Protein AF-A0A6G0YDC3-F1 (afdb_monomer)

Foldseek 3Di:
DDPPDPVVVPDDDDPVRVVCCVVVPVLVVLLVVVLVVLQPAAKEWEWEWDADPVRWIKIWIWIWDQDPVVRDIDIHTNDIDTDPDLAQVSVLVSVVVVCVVSVRPCLVRHQEYEYAPDCQDPNPPRHVVVVCCVSRPNHHYDYDPLNVLQVVVVVVCVVPDVLQVVLLQLVLVVCVVDPVSLVVLQVLCVVVVQDNDHADHDDPRGLLSVLVNLVVCLSCLVSLLVSLVVCLVPDVSSVSSNVLSPPPVNNVVSVVCNVVSVVSNVVSVVD

Solvent-accessible surface area (backbone atoms only — not comparable to full-atom values): 15085 Å² total; per-residue (Å²): 130,79,90,81,46,76,77,60,72,76,63,82,70,58,70,68,59,48,49,48,44,46,55,71,45,53,47,46,49,50,34,56,49,49,55,57,45,46,53,79,40,64,31,26,42,40,42,47,82,46,69,48,97,84,74,47,38,30,36,42,37,30,39,37,36,68,41,82,92,78,74,41,79,46,78,44,76,59,50,76,43,81,44,95,53,89,45,20,66,56,50,44,52,55,56,50,46,54,33,61,79,69,66,37,54,46,68,80,20,47,49,31,42,33,29,49,75,47,54,39,43,55,25,97,65,81,6,32,46,52,55,45,44,70,70,24,76,85,47,43,74,45,66,35,61,57,58,51,50,52,48,52,52,52,57,57,49,74,72,44,70,65,65,57,62,49,45,55,46,47,55,35,56,64,41,72,76,31,72,66,54,49,54,56,47,43,53,38,21,54,72,73,72,38,83,80,71,83,80,50,76,66,49,94,88,39,73,69,43,38,42,61,28,45,48,52,48,61,74,39,40,69,35,50,51,56,48,23,63,71,35,31,86,77,34,71,70,34,29,55,51,34,54,50,72,65,37,77,60,49,63,52,53,46,53,51,44,54,63,53,37,52,59,57,42,57,57,48,70,78,104

Sequence (271 aa):
MCPESNVLKDISCNRTKTMSIINNVIGQYEFEYLLKIMKIQKFSILIDESTDHSAIKHLAIIVRIMDYSNFKIRDDFLCLLQIASATAVNIFEKIKKIYIEHNIPYRDNLVGFASDGANTMFGSKHSVKTLLEEDVPGIFVMKCICHSLALCASYACEKLQNSIEELVRNVYNYMKQSFKRLSEFNEFQVFINSKPHKLLQPSQTRWLSLNSCVKRVLEQYDALKLYFLGEKLIDNKASDIFNTLNDPLTKLYLNFLEFALPILVDLNVIF

Nearest PDB structures (foldseek):
  9ij5-assembly1_A  TM=4.059E-01  e=8.885E-02  Mus musculus
  3wuh-assembly3_B-2  TM=3.297E-01  e=3.962E-02  Saccharomyces cerevisiae S288C
  7m5o-assembly1_A  TM=4.048E-01  e=1.888E-01  Biggievirus Mos11
  7ygn-assembly1_A  TM=4.216E-01  e=2.219E-01  Mus musculus
  9b8o-assembly1_b  TM=2.239E-01  e=6.255E+00  Rattus norvegicus

Radius of gyration: 25.16 Å; Cα contacts (8 Å, |Δi|>4): 330; chains: 1; bounding box: 62×36×65 Å

Structure (mmCIF, N/CA/C/O backbone):
data_AF-A0A6G0YDC3-F1
#
_entry.id   AF-A0A6G0YDC3-F1
#
loop_
_atom_site.group_PDB
_atom_site.id
_atom_site.type_symbol
_atom_site.label_atom_id
_atom_site.label_alt_id
_atom_site.label_comp_id
_atom_site.label_asym_id
_atom_site.label_entity_id
_atom_site.label_seq_id
_atom_site.pdbx_PDB_ins_code
_atom_site.Cartn_x
_atom_site.Cartn_y
_atom_site.Cartn_z
_atom_site.occupancy
_atom_site.B_iso_or_equiv
_atom_site.auth_seq_id
_atom_site.auth_comp_id
_atom_site.auth_asym_id
_atom_site.auth_atom_id
_atom_site.pdbx_PDB_model_num
ATOM 1 N N . MET A 1 1 ? -19.177 6.568 -7.931 1.00 47.94 1 MET A N 1
ATOM 2 C CA . MET A 1 1 ? -20.640 6.542 -8.161 1.00 47.94 1 MET A CA 1
ATOM 3 C C . MET A 1 1 ? -20.940 5.416 -9.131 1.00 47.94 1 MET A C 1
ATOM 5 O O . MET A 1 1 ? -20.212 5.276 -10.104 1.00 47.94 1 MET A O 1
ATOM 9 N N . CYS A 1 2 ? -21.919 4.576 -8.800 1.00 41.12 2 CYS A N 1
ATOM 10 C CA . CYS A 1 2 ? -22.227 3.327 -9.496 1.00 41.12 2 CYS A CA 1
ATOM 11 C C . CYS A 1 2 ? -22.609 3.602 -10.972 1.00 41.12 2 CYS A C 1
ATOM 13 O O . CYS A 1 2 ? -23.636 4.244 -11.196 1.00 41.12 2 CYS A O 1
ATOM 15 N N . PRO A 1 3 ? -21.812 3.169 -11.970 1.00 53.09 3 PRO A N 1
ATOM 16 C CA . PRO A 1 3 ? -22.030 3.528 -13.378 1.00 53.09 3 PRO A CA 1
ATOM 17 C C . PRO A 1 3 ? -23.297 2.915 -14.003 1.00 53.09 3 PRO A C 1
ATOM 19 O O . PRO A 1 3 ? -23.702 3.309 -15.095 1.00 53.09 3 PRO A O 1
ATOM 22 N N . GLU A 1 4 ? -23.922 1.947 -13.329 1.00 53.94 4 GLU A N 1
ATOM 23 C CA . GLU A 1 4 ? -24.948 1.082 -13.923 1.00 53.94 4 GLU A CA 1
ATOM 24 C C . GLU A 1 4 ? -26.397 1.492 -13.617 1.00 53.94 4 GLU A C 1
ATOM 26 O O . GLU A 1 4 ? -27.328 0.943 -14.203 1.00 53.94 4 GLU A O 1
ATOM 31 N N . SER A 1 5 ? -26.632 2.484 -12.754 1.00 67.50 5 SER A N 1
ATOM 32 C CA . SER A 1 5 ? -28.000 2.928 -12.462 1.00 67.50 5 SER A CA 1
ATOM 33 C C . SER A 1 5 ? -28.520 3.873 -13.546 1.00 67.50 5 SER A C 1
ATOM 35 O O . SER A 1 5 ? -28.028 4.993 -13.691 1.00 67.50 5 SER A O 1
ATOM 37 N N . ASN A 1 6 ? -29.566 3.459 -14.269 1.00 69.19 6 ASN A N 1
ATOM 38 C CA . ASN A 1 6 ? -30.263 4.321 -15.233 1.00 69.19 6 ASN A CA 1
ATOM 39 C C . ASN A 1 6 ? -30.839 5.589 -14.576 1.00 69.19 6 ASN A C 1
ATOM 41 O O . ASN A 1 6 ? -30.912 6.620 -15.229 1.00 69.19 6 ASN A O 1
ATOM 45 N N . VAL A 1 7 ? -31.144 5.549 -13.274 1.00 67.00 7 VAL A N 1
ATOM 46 C CA . VAL A 1 7 ? -31.610 6.713 -12.497 1.00 67.00 7 VAL A CA 1
ATOM 47 C C . VAL A 1 7 ? -30.493 7.741 -12.283 1.00 67.00 7 VAL A C 1
ATOM 49 O O . VAL A 1 7 ? -30.752 8.939 -12.231 1.00 67.00 7 VAL A O 1
ATOM 52 N N . LEU A 1 8 ? -29.236 7.297 -12.171 1.00 66.00 8 LEU A N 1
ATOM 53 C CA . LEU A 1 8 ? -28.094 8.193 -11.961 1.00 66.00 8 LEU A CA 1
ATOM 54 C C . LEU A 1 8 ? -27.603 8.852 -13.260 1.00 66.00 8 LEU A C 1
ATOM 56 O O . LEU A 1 8 ? -26.893 9.851 -13.181 1.00 66.00 8 LEU A O 1
ATOM 60 N N . LYS A 1 9 ? -27.976 8.326 -14.437 1.00 67.38 9 LYS A N 1
ATOM 61 C CA . LYS A 1 9 ? -27.571 8.879 -15.744 1.00 67.38 9 LYS A CA 1
ATOM 62 C C . LYS A 1 9 ? -28.228 10.227 -16.051 1.00 67.38 9 LYS A C 1
ATOM 64 O O . LYS A 1 9 ? -27.600 11.059 -16.698 1.00 67.38 9 LYS A O 1
ATOM 69 N N . ASP A 1 10 ? -29.430 10.461 -15.528 1.00 74.44 10 ASP A N 1
ATOM 70 C CA . ASP A 1 10 ? -30.184 11.706 -15.737 1.00 74.44 10 ASP A CA 1
ATOM 71 C C . ASP A 1 10 ? -29.914 12.765 -14.650 1.00 74.44 10 ASP A C 1
ATOM 73 O O . ASP A 1 10 ? -30.368 13.910 -14.744 1.00 74.44 10 ASP A O 1
ATOM 77 N N . ILE A 1 11 ? -29.146 12.419 -13.610 1.00 74.06 11 ILE A N 1
ATOM 78 C CA . ILE A 1 11 ? -28.758 13.361 -12.558 1.00 74.06 11 ILE A CA 1
ATOM 79 C C . ILE A 1 11 ? -27.597 14.219 -13.062 1.00 74.06 11 ILE A C 1
ATOM 81 O O . ILE A 1 11 ? -26.437 13.810 -13.061 1.00 74.06 11 ILE A O 1
ATOM 85 N N . SER A 1 12 ? -27.908 15.461 -13.432 1.00 78.38 12 SER A N 1
ATOM 86 C CA . SER A 1 12 ? -26.903 16.507 -13.624 1.00 78.38 12 SER A CA 1
ATOM 87 C C . SER A 1 12 ? -26.799 17.371 -12.367 1.00 78.38 12 SER A C 1
ATOM 89 O O . SER A 1 12 ? -27.795 17.815 -11.791 1.00 78.38 12 SER A O 1
ATOM 91 N N . CYS A 1 13 ? -25.575 17.586 -11.887 1.00 81.50 13 CYS A N 1
ATOM 92 C CA . CYS A 1 13 ? -25.332 18.377 -10.690 1.00 81.50 13 CYS A CA 1
ATOM 93 C C . CYS A 1 13 ? -24.014 19.144 -10.818 1.00 81.50 13 CYS A C 1
ATOM 95 O O . CYS A 1 13 ? -22.975 18.575 -11.154 1.00 81.50 13 CYS A O 1
ATOM 97 N N . ASN A 1 14 ? -24.057 20.451 -10.542 1.00 86.62 14 ASN A N 1
ATOM 98 C CA . ASN A 1 14 ? -22.864 21.294 -10.548 1.00 86.62 14 ASN A CA 1
ATOM 99 C C . ASN A 1 14 ? -21.845 20.806 -9.514 1.00 86.62 14 ASN A C 1
ATOM 101 O O . ASN A 1 14 ? -22.223 20.428 -8.405 1.00 86.62 14 ASN A O 1
ATOM 105 N N . ARG A 1 15 ? -20.549 20.909 -9.842 1.00 88.31 15 ARG A N 1
ATOM 106 C CA . ARG A 1 15 ? -19.427 20.415 -9.019 1.00 88.31 15 ARG A CA 1
ATOM 107 C C . ARG A 1 15 ? -19.560 20.762 -7.535 1.00 88.31 15 ARG A C 1
ATOM 109 O O . ARG A 1 15 ? -19.423 19.883 -6.693 1.00 88.31 15 ARG A O 1
ATOM 116 N N . THR A 1 16 ? -19.859 22.021 -7.214 1.00 89.62 16 THR A N 1
ATOM 117 C CA . THR A 1 16 ? -19.999 22.488 -5.826 1.00 89.62 16 THR A CA 1
ATOM 118 C C . THR A 1 16 ? -21.162 21.806 -5.111 1.00 89.62 16 THR A C 1
ATOM 120 O O . THR A 1 16 ? -21.004 21.344 -3.988 1.00 89.62 16 THR A O 1
ATOM 123 N N . LYS A 1 17 ? -22.310 21.671 -5.783 1.00 88.06 17 LYS A N 1
ATOM 124 C CA . LYS A 1 17 ? -23.486 20.996 -5.226 1.00 88.06 17 LYS A CA 1
ATOM 125 C C . LYS A 1 17 ? -23.224 19.498 -5.049 1.00 88.06 17 LYS A C 1
ATOM 127 O O . LYS A 1 17 ? -23.561 18.953 -4.005 1.00 88.06 17 LYS A O 1
ATOM 132 N N . THR A 1 18 ? -22.552 18.855 -6.005 1.00 87.12 18 THR A N 1
ATOM 133 C CA . THR A 1 18 ? -22.141 17.445 -5.897 1.00 87.12 18 THR A CA 1
ATOM 134 C C . THR A 1 18 ? -21.204 17.238 -4.711 1.00 87.12 18 THR A C 1
ATOM 136 O O . THR A 1 18 ? -21.413 16.325 -3.920 1.00 87.12 18 THR A O 1
ATOM 139 N N . MET A 1 19 ? -20.216 18.119 -4.538 1.00 87.50 19 MET A N 1
ATOM 140 C CA . MET A 1 19 ? -19.300 18.081 -3.398 1.00 87.50 19 MET A CA 1
ATOM 141 C C . MET A 1 19 ? -20.041 18.246 -2.067 1.00 87.50 19 MET A C 1
ATOM 143 O O . MET A 1 19 ? -19.793 17.483 -1.139 1.00 87.50 19 MET A O 1
ATOM 147 N N . SER A 1 20 ? -20.983 19.189 -1.975 1.00 88.94 20 SER A N 1
ATOM 148 C CA . SER A 1 20 ? -21.805 19.361 -0.773 1.00 88.94 20 SER A CA 1
ATOM 149 C C . SER A 1 20 ? -22.673 18.139 -0.477 1.00 88.94 20 SER A C 1
ATOM 151 O O . SER A 1 20 ? -22.786 17.761 0.682 1.00 88.94 20 SER A O 1
ATOM 153 N N . ILE A 1 21 ? -23.255 17.492 -1.492 1.00 89.00 21 ILE A N 1
ATOM 154 C CA . ILE A 1 21 ? -24.037 16.260 -1.303 1.00 89.00 21 ILE A CA 1
ATOM 155 C C . ILE A 1 21 ? -23.139 15.128 -0.793 1.00 89.00 21 ILE A C 1
ATOM 157 O O . ILE A 1 21 ? -23.492 14.447 0.167 1.00 89.00 21 ILE A O 1
ATOM 161 N N . ILE A 1 22 ? -21.968 14.938 -1.404 1.00 88.31 22 ILE A N 1
ATOM 162 C CA . ILE A 1 22 ? -21.034 13.884 -0.998 1.00 88.31 22 ILE A CA 1
ATOM 163 C C . ILE A 1 22 ? -20.564 14.113 0.436 1.00 88.31 22 ILE A C 1
ATOM 165 O O . ILE A 1 22 ? -20.659 13.201 1.245 1.00 88.31 22 ILE A O 1
ATOM 169 N N . ASN A 1 23 ? -20.103 15.316 0.770 1.00 87.12 23 ASN A N 1
ATOM 170 C CA . ASN A 1 23 ? -19.484 15.563 2.070 1.00 87.12 23 ASN A CA 1
ATOM 171 C C . ASN A 1 23 ? -20.518 15.702 3.191 1.00 87.12 23 ASN A C 1
ATOM 173 O O . ASN A 1 23 ? -20.361 15.103 4.249 1.00 87.12 23 ASN A O 1
ATOM 177 N N . ASN A 1 24 ? -21.585 16.471 2.959 1.00 89.94 24 ASN A N 1
ATOM 178 C CA . ASN A 1 24 ? -22.496 16.879 4.030 1.00 89.94 24 ASN A CA 1
ATOM 179 C C . ASN A 1 24 ? -23.721 15.967 4.163 1.00 89.94 24 ASN A C 1
ATOM 181 O O . ASN A 1 24 ? -24.451 16.094 5.140 1.00 89.94 24 ASN A O 1
ATOM 185 N N . VAL A 1 25 ? -23.984 15.095 3.182 1.00 90.94 25 VAL A N 1
ATOM 186 C CA . VAL A 1 25 ? -25.131 14.175 3.216 1.00 90.94 25 VAL A CA 1
ATOM 187 C C . VAL A 1 25 ? -24.651 12.733 3.234 1.00 90.94 25 VAL A C 1
ATOM 189 O O . VAL A 1 25 ? -24.846 12.048 4.231 1.00 90.94 25 VAL A O 1
ATOM 192 N N . ILE A 1 26 ? -23.997 12.274 2.163 1.00 90.19 26 ILE A N 1
ATOM 193 C CA . ILE A 1 26 ? -23.608 10.861 2.026 1.00 90.19 26 ILE A CA 1
ATOM 194 C C . ILE A 1 26 ? -22.514 10.509 3.039 1.00 90.19 26 ILE A C 1
ATOM 196 O O . ILE A 1 26 ? -22.669 9.564 3.802 1.00 90.19 26 ILE A O 1
ATOM 200 N N . GLY A 1 27 ? -21.437 11.294 3.086 1.00 90.50 27 GLY A N 1
ATOM 201 C CA . GLY A 1 27 ? -20.314 11.074 3.994 1.00 90.50 27 GLY A CA 1
ATOM 202 C C . GLY A 1 27 ? -20.727 11.165 5.459 1.00 90.50 27 GLY A C 1
ATOM 203 O O . GLY A 1 27 ? -20.372 10.292 6.242 1.00 90.50 27 GLY A O 1
ATOM 204 N N . GLN A 1 28 ? -21.539 12.166 5.815 1.00 91.88 28 GLN A N 1
ATOM 205 C CA . GLN A 1 28 ? -22.070 12.299 7.173 1.00 91.88 28 GLN A CA 1
ATOM 206 C C . GLN A 1 28 ? -22.969 11.114 7.559 1.00 91.88 28 GLN A C 1
ATOM 208 O O . GLN A 1 28 ? -22.834 10.578 8.657 1.00 91.88 28 GLN A O 1
ATOM 213 N N . TYR A 1 29 ? -23.858 10.681 6.658 1.00 94.25 29 TYR A N 1
ATOM 214 C CA . TYR A 1 29 ? -24.724 9.526 6.894 1.00 94.25 29 TYR A CA 1
ATOM 215 C C . TYR A 1 29 ? -23.915 8.243 7.108 1.00 94.25 29 TYR A C 1
ATOM 217 O O . TYR A 1 29 ? -24.141 7.545 8.095 1.00 94.25 29 TYR A O 1
ATOM 225 N N . GLU A 1 30 ? -22.960 7.949 6.220 1.00 92.56 30 GLU A N 1
ATOM 226 C CA . GLU A 1 30 ? -22.108 6.758 6.328 1.00 92.56 30 GLU A CA 1
ATOM 227 C C . GLU A 1 30 ? -21.259 6.788 7.601 1.00 92.56 30 GLU A C 1
ATOM 229 O O . GLU A 1 30 ? -21.172 5.786 8.311 1.00 92.56 30 GLU A O 1
ATOM 234 N N . PHE A 1 31 ? -20.705 7.949 7.958 1.00 94.44 31 PHE A N 1
ATOM 235 C CA . PHE A 1 31 ? -19.963 8.123 9.204 1.00 94.44 31 PHE A CA 1
ATOM 236 C C . PHE A 1 31 ? -20.830 7.803 10.429 1.00 94.44 31 PHE A C 1
ATOM 238 O O . PHE A 1 31 ? -20.463 6.970 11.258 1.00 94.44 31 PHE A O 1
ATOM 245 N N . GLU A 1 32 ? -22.019 8.399 10.535 1.00 95.50 32 GLU A N 1
ATOM 246 C CA . GLU A 1 32 ? -22.944 8.133 11.642 1.00 95.50 32 GLU A CA 1
ATOM 247 C C . GLU A 1 32 ? -23.437 6.682 11.672 1.00 95.50 32 GLU A C 1
ATOM 249 O O . GLU A 1 32 ? -23.628 6.105 12.750 1.00 95.50 32 GLU A O 1
ATOM 254 N N . TYR A 1 33 ? -23.653 6.087 10.502 1.00 94.25 33 TYR A N 1
ATOM 255 C CA . TYR A 1 33 ? -24.050 4.693 10.361 1.00 94.25 33 TYR A CA 1
ATOM 256 C C . TYR A 1 33 ? -22.959 3.747 10.873 1.00 94.25 33 TYR A C 1
ATOM 258 O O . TYR A 1 33 ? -23.243 2.874 11.701 1.00 94.25 33 TYR A O 1
ATOM 266 N N . LEU A 1 34 ? -21.703 3.971 10.480 1.00 95.38 34 LEU A N 1
ATOM 267 C CA . LEU A 1 34 ? -20.560 3.204 10.971 1.00 95.38 34 LEU A CA 1
ATOM 268 C C . LEU A 1 34 ? -20.375 3.342 12.477 1.00 95.38 34 LEU A C 1
ATOM 270 O O . LEU A 1 34 ? -20.179 2.336 13.156 1.00 95.38 34 LEU A O 1
ATOM 274 N N . LEU A 1 35 ? -20.518 4.548 13.030 1.00 96.62 35 LEU A N 1
ATOM 275 C CA . LEU A 1 35 ? -20.437 4.747 14.478 1.00 96.62 35 LEU A CA 1
ATOM 276 C C . LEU A 1 35 ? -21.503 3.939 15.231 1.00 96.62 35 LEU A C 1
ATOM 278 O O . LEU A 1 35 ? -21.205 3.360 16.276 1.00 96.62 35 LEU A O 1
ATOM 282 N N . LYS A 1 36 ? -22.742 3.869 14.722 1.00 96.25 36 LYS A N 1
ATOM 283 C CA . LYS A 1 36 ? -23.806 3.036 15.322 1.00 96.25 36 LYS A CA 1
ATOM 284 C C . LYS A 1 36 ? -23.430 1.560 15.298 1.00 96.25 36 LYS A C 1
ATOM 286 O O . LYS A 1 36 ? -23.594 0.870 16.300 1.00 96.25 36 LYS A O 1
ATOM 291 N N . ILE A 1 37 ? -22.888 1.102 14.178 1.00 95.25 37 ILE A N 1
ATOM 292 C CA . ILE A 1 37 ? -22.384 -0.255 13.995 1.00 95.25 37 ILE A CA 1
ATOM 293 C C . ILE A 1 37 ? -21.270 -0.571 15.004 1.00 95.25 37 ILE A C 1
ATOM 295 O O . ILE A 1 37 ? -21.373 -1.539 15.754 1.00 95.25 37 ILE A O 1
ATOM 299 N N . MET A 1 38 ? -20.239 0.266 15.094 1.00 96.69 38 MET A N 1
ATOM 300 C CA . MET A 1 38 ? -19.075 0.042 15.961 1.00 96.69 38 MET A CA 1
ATOM 301 C C . MET A 1 38 ? -19.444 -0.034 17.452 1.00 96.69 38 MET A C 1
ATOM 303 O O . MET A 1 38 ? -18.710 -0.617 18.253 1.00 96.69 38 MET A O 1
ATOM 307 N N . LYS A 1 39 ? -20.599 0.521 17.844 1.00 97.31 39 LYS A N 1
ATOM 308 C CA . LYS A 1 39 ? -21.131 0.403 19.210 1.00 97.31 39 LYS A CA 1
ATOM 309 C C . LYS A 1 39 ? -21.659 -0.981 19.550 1.00 97.31 39 LYS A C 1
ATOM 311 O O . LYS A 1 39 ? -21.578 -1.376 20.708 1.00 97.31 39 LYS A O 1
ATOM 316 N N . ILE A 1 40 ? -22.203 -1.697 18.573 1.00 95.69 40 ILE A N 1
ATOM 317 C CA . ILE A 1 40 ? -22.966 -2.929 18.813 1.00 95.69 40 ILE A CA 1
ATOM 318 C C . ILE A 1 40 ? -22.264 -4.189 18.308 1.00 95.69 40 ILE A C 1
ATOM 320 O O . ILE A 1 40 ? -22.583 -5.278 18.777 1.00 95.69 40 ILE A O 1
ATOM 324 N N . GLN A 1 41 ? -21.325 -4.062 17.368 1.00 94.88 41 GLN A N 1
ATOM 325 C CA . GLN A 1 41 ? -20.632 -5.201 16.770 1.00 94.88 41 GLN A CA 1
ATOM 326 C C . GLN A 1 41 ? -19.113 -5.090 16.862 1.00 94.88 41 GLN A C 1
ATOM 328 O O . GLN A 1 41 ? -18.551 -4.005 17.020 1.00 94.88 41 GLN A O 1
ATOM 333 N N . LYS A 1 42 ? -18.455 -6.248 16.752 1.00 96.44 42 LYS A N 1
ATOM 334 C CA . LYS A 1 42 ? -16.997 -6.336 16.688 1.00 96.44 42 LYS A CA 1
ATOM 335 C C . LYS A 1 42 ? -16.495 -5.772 15.363 1.00 96.44 42 LYS A C 1
ATOM 337 O O . LYS A 1 42 ? -17.094 -6.018 14.317 1.00 96.44 42 LYS A O 1
ATOM 342 N N . PHE A 1 43 ? -15.385 -5.052 15.406 1.00 97.38 43 PHE A N 1
ATOM 343 C CA . PHE A 1 43 ? -14.779 -4.441 14.229 1.00 97.38 43 PHE A CA 1
ATOM 344 C C . PHE A 1 43 ? -13.255 -4.479 14.306 1.00 97.38 43 PHE A C 1
ATOM 346 O O . PHE A 1 43 ? -12.665 -4.607 15.379 1.00 97.38 43 PHE A O 1
ATOM 353 N N . SER A 1 44 ? -12.609 -4.368 13.153 1.00 97.81 44 SER A N 1
ATOM 354 C CA . SER A 1 44 ? -11.170 -4.114 13.053 1.00 97.81 44 SER A CA 1
ATOM 355 C C . SER A 1 44 ? -10.929 -2.771 12.381 1.00 97.81 44 SER A C 1
ATOM 357 O O . SER A 1 44 ? -11.799 -2.275 11.667 1.00 97.81 44 SER A O 1
ATOM 359 N N . ILE A 1 45 ? -9.754 -2.188 12.587 1.00 96.88 45 ILE A N 1
ATOM 360 C CA . ILE A 1 45 ? -9.356 -0.955 11.906 1.00 96.88 45 ILE A CA 1
ATOM 361 C C . ILE A 1 45 ? -8.121 -1.185 11.039 1.00 96.88 45 ILE A C 1
ATOM 363 O O . ILE A 1 45 ? -7.172 -1.863 11.433 1.00 96.88 45 ILE A O 1
ATOM 367 N N . LEU A 1 46 ? -8.160 -0.594 9.855 1.00 95.50 46 LEU A N 1
ATOM 368 C CA . LEU A 1 46 ? -7.088 -0.510 8.878 1.00 95.50 46 LEU A CA 1
ATOM 369 C C . LEU A 1 46 ? -6.680 0.961 8.811 1.00 95.50 46 LEU A C 1
ATOM 371 O O . LEU A 1 46 ? -7.530 1.823 8.577 1.00 95.50 46 LEU A O 1
ATOM 375 N N . ILE A 1 47 ? -5.410 1.258 9.062 1.00 93.38 47 ILE A N 1
ATOM 376 C CA . ILE A 1 47 ? -4.907 2.632 9.091 1.00 93.38 47 ILE A CA 1
ATOM 377 C C . ILE A 1 47 ? -3.773 2.773 8.088 1.00 93.38 47 ILE A C 1
ATOM 379 O O . ILE A 1 47 ? -2.876 1.938 8.057 1.00 93.38 47 ILE A O 1
ATOM 383 N N . ASP A 1 48 ? -3.8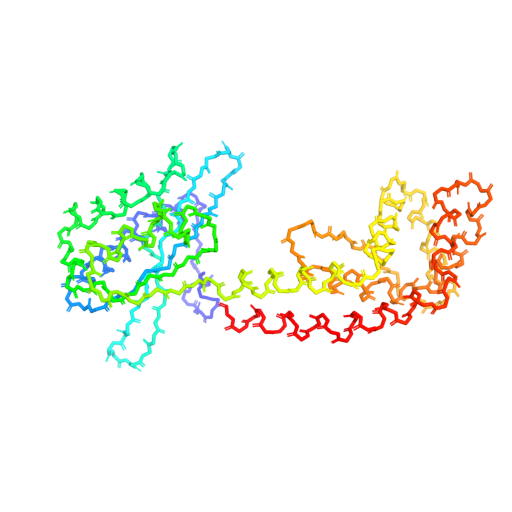08 3.841 7.299 1.00 89.75 48 ASP A N 1
ATOM 384 C CA . ASP A 1 48 ? -2.726 4.192 6.381 1.00 89.75 48 ASP A CA 1
ATOM 385 C C . ASP A 1 48 ? -2.403 5.687 6.466 1.00 89.75 48 ASP A C 1
ATOM 387 O O . ASP A 1 48 ? -3.293 6.520 6.684 1.00 89.75 48 ASP A O 1
ATOM 391 N N . GLU A 1 49 ? -1.124 6.029 6.323 1.00 86.12 49 GLU A N 1
ATOM 392 C CA . GLU A 1 49 ? -0.645 7.409 6.361 1.00 86.12 49 GLU A CA 1
ATOM 393 C C . GLU A 1 49 ? -0.427 7.933 4.938 1.00 86.12 49 GLU A C 1
ATOM 395 O O . GLU A 1 49 ? 0.327 7.372 4.146 1.00 86.12 49 GLU A O 1
ATOM 400 N N . SER A 1 50 ? -1.035 9.075 4.623 1.00 78.69 50 SER A N 1
ATOM 401 C CA . SER A 1 50 ? -0.803 9.782 3.365 1.00 78.69 50 SER A CA 1
ATOM 402 C C . SER A 1 50 ? -0.401 11.225 3.629 1.00 78.69 50 SER A C 1
ATOM 404 O O . SER A 1 50 ? -0.891 11.873 4.550 1.00 78.69 50 SER A O 1
ATOM 406 N N . THR A 1 51 ? 0.478 11.760 2.786 1.00 76.31 51 THR A N 1
ATOM 407 C CA . THR A 1 51 ? 0.831 13.186 2.792 1.00 76.31 51 THR A CA 1
ATOM 408 C C . THR A 1 51 ? 0.120 13.874 1.637 1.00 76.31 51 THR A C 1
ATOM 410 O O . THR A 1 51 ? 0.182 13.396 0.503 1.00 76.31 51 THR A O 1
ATOM 413 N N . ASP A 1 52 ? -0.582 14.969 1.913 1.00 76.44 52 ASP A N 1
ATOM 414 C CA . ASP A 1 52 ? -1.229 15.759 0.868 1.00 76.44 52 ASP A CA 1
ATOM 415 C C . ASP A 1 52 ? -0.244 16.709 0.159 1.00 76.44 52 ASP A C 1
ATOM 417 O O . ASP A 1 52 ? 0.926 16.843 0.526 1.00 76.44 52 ASP A O 1
ATOM 421 N N . HIS A 1 53 ? -0.721 17.390 -0.887 1.00 70.25 53 HIS A N 1
ATOM 422 C CA . HIS A 1 53 ? 0.085 18.349 -1.652 1.00 70.25 53 HIS A CA 1
ATOM 423 C C . HIS A 1 53 ? 0.571 19.552 -0.828 1.00 70.25 53 HIS A C 1
ATOM 425 O O . HIS A 1 53 ? 1.530 20.208 -1.227 1.00 70.25 53 HIS A O 1
ATOM 431 N N . SER A 1 54 ? -0.068 19.828 0.310 1.00 75.75 54 SER A N 1
ATOM 432 C CA . SER A 1 54 ? 0.284 20.903 1.240 1.00 75.75 54 SER A CA 1
ATOM 433 C C . SER A 1 54 ? 1.270 20.439 2.320 1.00 75.75 54 SER A C 1
ATOM 435 O O . SER A 1 54 ? 1.488 21.160 3.291 1.00 75.75 54 SER A O 1
ATOM 437 N N . ALA A 1 55 ? 1.863 19.247 2.160 1.00 77.50 55 ALA A N 1
ATOM 438 C CA . ALA A 1 55 ? 2.764 18.602 3.115 1.00 77.50 55 ALA A CA 1
ATOM 439 C C . ALA A 1 55 ? 2.121 18.297 4.482 1.00 77.50 55 ALA A C 1
ATOM 441 O O . ALA A 1 55 ? 2.817 18.117 5.484 1.00 77.50 55 ALA A O 1
ATOM 442 N N . ILE A 1 56 ? 0.792 18.208 4.529 1.00 80.38 56 ILE A N 1
ATOM 443 C CA . ILE A 1 56 ? 0.044 17.831 5.722 1.00 80.38 56 ILE A CA 1
ATOM 444 C C . ILE A 1 56 ? -0.145 16.316 5.705 1.00 80.38 56 ILE A C 1
ATOM 446 O O . ILE A 1 56 ? -0.572 15.726 4.710 1.00 80.38 56 ILE A O 1
ATOM 450 N N . LYS A 1 57 ? 0.164 15.683 6.836 1.00 83.94 57 LYS A N 1
ATOM 451 C CA . LYS A 1 57 ? -0.036 14.250 7.034 1.00 83.94 57 LYS A CA 1
ATOM 452 C C . LYS A 1 57 ? -1.467 13.971 7.481 1.00 83.94 57 LYS A C 1
ATOM 454 O O . LYS A 1 57 ? -1.980 14.599 8.412 1.00 83.94 57 LYS A O 1
ATOM 459 N N . HIS A 1 58 ? -2.088 13.000 6.829 1.00 89.38 58 HIS A N 1
ATOM 460 C CA . HIS A 1 58 ? -3.420 12.505 7.138 1.00 89.38 58 HIS A CA 1
ATOM 461 C C . HIS A 1 58 ? -3.367 11.005 7.392 1.00 89.38 58 HIS A C 1
ATOM 463 O O . HIS A 1 58 ? -2.661 10.273 6.700 1.00 89.38 58 HIS A O 1
ATOM 469 N N . LEU A 1 59 ? -4.147 10.555 8.366 1.00 91.50 59 LEU A N 1
ATOM 470 C CA . LEU A 1 59 ? -4.404 9.148 8.623 1.00 91.50 59 LEU A CA 1
ATOM 471 C C . LEU A 1 59 ? -5.770 8.790 8.064 1.00 91.50 59 LEU A C 1
ATOM 473 O O . LEU A 1 59 ? -6.787 9.302 8.538 1.00 91.50 59 LEU A O 1
ATOM 477 N N . ALA A 1 60 ? -5.794 7.909 7.074 1.00 93.62 60 ALA A N 1
ATOM 478 C CA . ALA A 1 60 ? -7.024 7.281 6.632 1.00 93.62 60 ALA A CA 1
ATOM 479 C C . ALA A 1 60 ? -7.364 6.152 7.604 1.00 93.62 60 ALA A C 1
ATOM 481 O O . ALA A 1 60 ? -6.536 5.274 7.841 1.00 93.62 60 ALA A O 1
ATOM 482 N N . ILE A 1 61 ? -8.571 6.180 8.166 1.00 95.06 61 ILE A N 1
ATOM 483 C CA . ILE A 1 61 ? -9.087 5.105 9.012 1.00 95.06 61 ILE A CA 1
ATOM 484 C C . ILE A 1 61 ? -10.205 4.405 8.252 1.00 95.06 61 ILE A C 1
ATOM 486 O O . ILE A 1 61 ? -11.229 5.009 7.923 1.00 95.06 61 ILE A O 1
ATOM 490 N N . ILE A 1 62 ? -10.004 3.121 8.000 1.00 96.19 62 ILE A N 1
ATOM 491 C CA . ILE A 1 62 ? -10.979 2.212 7.410 1.00 96.19 62 ILE A CA 1
ATOM 492 C C . ILE A 1 62 ? -11.394 1.221 8.494 1.00 96.19 62 ILE A C 1
ATOM 494 O O . ILE A 1 62 ? -10.564 0.731 9.261 1.00 96.19 62 ILE A O 1
ATOM 498 N N . VAL A 1 63 ? -12.684 0.930 8.574 1.00 97.06 63 VAL A N 1
ATOM 499 C CA . VAL A 1 63 ? -13.251 -0.011 9.534 1.00 97.06 63 VAL A CA 1
ATOM 500 C C . VAL A 1 63 ? -13.685 -1.259 8.778 1.00 97.06 63 VAL A C 1
ATOM 502 O O . VAL A 1 63 ? -14.479 -1.193 7.844 1.00 97.06 63 VAL A O 1
ATOM 505 N N . ARG A 1 64 ? -13.166 -2.406 9.208 1.00 96.75 64 ARG A N 1
ATOM 506 C CA . ARG A 1 64 ? -13.531 -3.725 8.698 1.00 96.75 64 ARG A CA 1
ATOM 507 C C . ARG A 1 64 ? -14.576 -4.356 9.610 1.00 96.75 64 ARG A C 1
ATOM 509 O O . ARG A 1 64 ? -14.321 -4.549 10.803 1.00 96.75 64 ARG A O 1
ATOM 516 N N . ILE A 1 65 ? -15.723 -4.710 9.043 1.00 95.88 65 ILE A N 1
ATOM 517 C CA . ILE A 1 65 ? -16.867 -5.310 9.747 1.00 95.88 65 ILE A CA 1
ATOM 518 C C . ILE A 1 65 ? -17.459 -6.477 8.963 1.00 95.88 65 ILE A C 1
ATOM 520 O O . ILE A 1 65 ? -17.263 -6.605 7.755 1.00 95.88 65 ILE A O 1
ATOM 524 N N . MET A 1 66 ? -18.212 -7.319 9.667 1.00 94.38 66 MET A N 1
ATOM 525 C CA . MET A 1 66 ? -19.056 -8.339 9.058 1.00 94.38 66 MET A CA 1
ATOM 526 C C . MET A 1 66 ? -20.450 -7.754 8.822 1.00 94.38 66 MET A C 1
ATOM 528 O O . MET A 1 66 ? -21.133 -7.361 9.765 1.00 94.38 66 MET A O 1
ATOM 532 N N . ASP A 1 67 ? -20.900 -7.725 7.576 1.00 90.00 67 ASP A N 1
ATOM 533 C CA . ASP A 1 67 ? -22.294 -7.450 7.260 1.00 90.00 67 ASP A CA 1
ATOM 534 C C . ASP A 1 67 ? -23.136 -8.694 7.575 1.00 90.00 67 ASP A C 1
ATOM 536 O O . ASP A 1 67 ? -23.098 -9.698 6.864 1.00 90.00 67 ASP A O 1
ATOM 540 N N . TYR A 1 68 ? -23.903 -8.640 8.663 1.00 88.56 68 TYR A N 1
ATOM 541 C CA . TYR A 1 68 ? -24.738 -9.760 9.103 1.00 88.56 68 TYR A CA 1
ATOM 542 C C . TYR A 1 68 ? -25.937 -10.047 8.193 1.00 88.56 68 TYR A C 1
ATOM 544 O O . TYR A 1 68 ? -26.555 -11.099 8.337 1.00 88.56 68 TYR A O 1
ATOM 552 N N . SER A 1 69 ? -26.275 -9.160 7.250 1.00 88.56 69 SER A N 1
ATOM 553 C CA . SER A 1 69 ? -27.373 -9.413 6.309 1.00 88.56 69 SER A CA 1
ATOM 554 C C . SER A 1 69 ? -27.010 -10.462 5.254 1.00 88.56 69 SER A C 1
ATOM 556 O O . SER A 1 69 ? -27.864 -11.231 4.817 1.00 88.56 69 SER A O 1
ATOM 558 N N . ASN A 1 70 ? -25.738 -10.510 4.855 1.00 90.94 70 ASN A N 1
ATOM 559 C CA . ASN A 1 70 ? -25.237 -11.358 3.773 1.00 90.94 70 ASN A CA 1
ATOM 560 C C . ASN A 1 70 ? -23.982 -12.164 4.160 1.00 90.94 70 ASN A C 1
ATOM 562 O O . ASN A 1 70 ? -23.446 -12.882 3.315 1.00 90.94 70 ASN A O 1
ATOM 566 N N . PHE A 1 71 ? -23.530 -12.050 5.413 1.00 91.75 71 PHE A N 1
ATOM 567 C CA . PHE A 1 71 ? -22.319 -12.665 5.960 1.00 91.75 71 PHE A CA 1
ATOM 568 C C . PHE A 1 71 ? -21.058 -12.373 5.135 1.00 91.75 71 PHE A C 1
ATOM 570 O O . PHE A 1 71 ? -20.209 -13.248 4.942 1.00 91.75 71 PHE A O 1
ATOM 577 N N . LYS A 1 72 ? -20.924 -11.138 4.638 1.00 94.31 72 LYS A N 1
ATOM 578 C CA . LYS A 1 72 ? -19.728 -10.679 3.925 1.00 94.31 72 LYS A CA 1
ATOM 579 C C . LYS A 1 72 ? -18.932 -9.694 4.760 1.00 94.31 72 LYS A C 1
ATOM 581 O O . LYS A 1 72 ? -19.478 -8.799 5.398 1.00 94.31 72 LYS A O 1
ATOM 586 N N . ILE A 1 73 ? -17.614 -9.833 4.697 1.00 93.38 73 ILE A N 1
ATOM 587 C CA . ILE A 1 73 ? -16.702 -8.821 5.221 1.00 93.38 73 ILE A CA 1
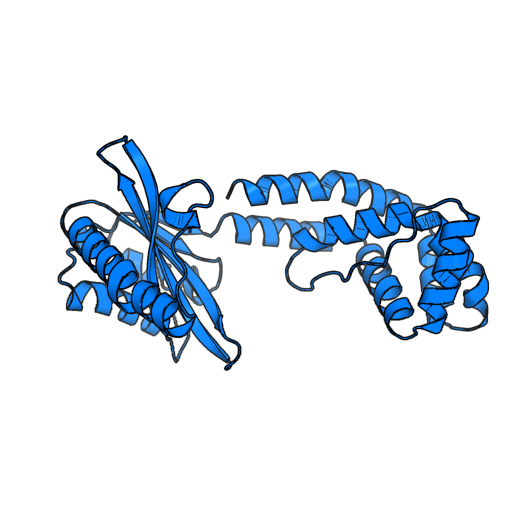ATOM 588 C C . ILE A 1 73 ? -16.745 -7.621 4.277 1.00 93.38 73 ILE A C 1
ATOM 590 O O . ILE A 1 73 ? -16.672 -7.789 3.057 1.00 93.38 73 ILE A O 1
ATOM 594 N N . ARG A 1 74 ? -16.846 -6.421 4.842 1.00 93.25 74 ARG A N 1
ATOM 595 C CA . ARG A 1 74 ? -16.723 -5.165 4.105 1.00 93.25 74 ARG A CA 1
ATOM 596 C C . ARG A 1 74 ? -15.811 -4.194 4.843 1.00 93.25 74 ARG A C 1
ATOM 598 O O . ARG A 1 74 ? -15.747 -4.206 6.074 1.00 93.25 74 ARG A O 1
ATOM 605 N N . ASP A 1 75 ? -15.134 -3.376 4.052 1.00 94.69 75 ASP A N 1
ATOM 606 C CA . ASP A 1 75 ? -14.212 -2.343 4.500 1.00 94.69 75 ASP A CA 1
ATOM 607 C C . ASP A 1 75 ? -14.826 -0.988 4.173 1.00 94.69 75 ASP A C 1
ATOM 609 O O . ASP A 1 75 ? -14.963 -0.624 3.004 1.00 94.69 75 ASP A O 1
ATOM 613 N N . ASP A 1 76 ? -15.201 -0.251 5.211 1.00 94.44 76 ASP A N 1
ATOM 614 C CA . ASP A 1 76 ? -15.875 1.028 5.067 1.00 94.44 76 ASP A CA 1
ATOM 615 C C . ASP A 1 76 ? -14.972 2.157 5.565 1.00 94.44 76 ASP A C 1
ATOM 617 O O . ASP A 1 76 ? -14.345 2.082 6.625 1.00 94.44 76 ASP A O 1
ATOM 621 N N . PHE A 1 77 ? -14.894 3.231 4.788 1.00 94.25 77 PHE A N 1
ATOM 622 C CA . PHE A 1 77 ? -14.119 4.406 5.159 1.00 94.25 77 PHE A CA 1
ATOM 623 C C . PHE A 1 77 ? -14.792 5.142 6.323 1.00 94.25 77 PHE A C 1
ATOM 625 O O . PHE A 1 77 ? -15.934 5.579 6.201 1.00 94.25 77 PHE A O 1
ATOM 632 N N . LEU A 1 78 ? -14.069 5.315 7.432 1.00 94.69 78 LEU A N 1
ATOM 633 C CA . LEU A 1 78 ? -14.566 6.049 8.591 1.00 94.69 78 LEU A CA 1
ATOM 634 C C . LEU A 1 78 ? -14.252 7.536 8.463 1.00 94.69 78 LEU A C 1
ATOM 636 O O . LEU A 1 78 ? -15.156 8.363 8.429 1.00 94.69 78 LEU A O 1
ATOM 640 N N . CYS A 1 79 ? -12.970 7.897 8.426 1.00 92.62 79 CYS A N 1
ATOM 641 C CA . CYS A 1 79 ? -12.567 9.298 8.348 1.00 92.62 79 CYS A CA 1
ATOM 642 C C . CYS A 1 79 ? -11.103 9.474 7.928 1.00 92.62 79 CYS A C 1
ATOM 644 O O . CYS A 1 79 ? -10.303 8.536 7.946 1.00 92.62 79 CYS A O 1
ATOM 646 N N . LEU A 1 80 ? -10.764 10.718 7.580 1.00 91.81 80 LEU A N 1
ATOM 647 C CA . LEU A 1 80 ? -9.393 11.199 7.446 1.00 91.81 80 LEU A CA 1
ATOM 648 C C . LEU A 1 80 ? -9.070 12.083 8.647 1.00 91.81 80 LEU A C 1
ATOM 650 O O . LEU A 1 80 ? -9.713 13.112 8.862 1.00 91.81 80 LEU A O 1
ATOM 654 N N . LEU A 1 81 ? -8.061 11.694 9.418 1.00 90.19 81 LEU A N 1
ATOM 655 C CA . LEU A 1 81 ? -7.566 12.474 10.541 1.00 90.19 81 LEU A CA 1
ATOM 656 C C . LEU A 1 81 ? -6.306 13.232 10.160 1.00 90.19 81 LEU A C 1
ATOM 658 O O . LEU A 1 81 ? -5.271 12.636 9.875 1.00 90.19 81 LEU A O 1
ATOM 662 N N . GLN A 1 82 ? -6.361 14.553 10.267 1.00 89.62 82 GLN A N 1
ATOM 663 C CA . GLN A 1 82 ? -5.170 15.379 10.158 1.00 89.62 82 GLN A CA 1
ATOM 664 C C . GLN A 1 82 ? -4.273 15.186 11.390 1.00 89.62 82 GLN A C 1
ATOM 666 O O . GLN A 1 82 ? -4.711 15.364 12.536 1.00 89.62 82 GLN A O 1
ATOM 671 N N . ILE A 1 83 ? -2.997 14.878 11.157 1.00 86.31 83 ILE A N 1
ATOM 672 C CA . ILE A 1 83 ? -1.985 14.748 12.205 1.00 86.31 83 ILE A CA 1
ATOM 673 C C . ILE A 1 83 ? -0.865 15.771 12.011 1.00 86.31 83 ILE A C 1
ATOM 675 O O . ILE A 1 83 ? -0.209 15.832 10.978 1.00 86.31 83 ILE A O 1
ATOM 679 N N . ALA A 1 84 ? -0.625 16.579 13.046 1.00 79.19 84 ALA A N 1
ATOM 680 C CA . ALA A 1 84 ? 0.491 17.527 13.071 1.00 79.19 84 ALA A CA 1
ATOM 681 C C . ALA A 1 84 ? 1.836 16.844 13.388 1.00 79.19 84 ALA A C 1
ATOM 683 O O . ALA A 1 84 ? 2.893 17.349 13.030 1.00 79.19 84 ALA A O 1
ATOM 684 N N . SER A 1 85 ? 1.793 15.694 14.069 1.00 78.62 85 SER A N 1
ATOM 685 C CA . SER A 1 85 ? 2.961 14.905 14.458 1.00 78.62 85 SER A CA 1
ATOM 686 C C . SER A 1 85 ? 2.677 13.420 14.253 1.00 78.62 85 SER A C 1
ATOM 688 O O . SER A 1 85 ? 1.657 12.915 14.725 1.00 78.62 85 SER A O 1
ATOM 690 N N . ALA A 1 86 ? 3.580 12.721 13.567 1.00 81.00 86 ALA A N 1
ATOM 691 C CA . ALA A 1 86 ? 3.482 11.290 13.277 1.00 81.00 86 ALA A CA 1
ATOM 692 C C . ALA A 1 86 ? 4.167 10.431 14.358 1.00 81.00 86 ALA A C 1
ATOM 694 O O . ALA A 1 86 ? 4.860 9.465 14.047 1.00 81.00 86 ALA A O 1
ATOM 695 N N . THR A 1 87 ? 4.039 10.807 15.635 1.00 89.50 87 THR A N 1
ATOM 696 C CA . THR A 1 87 ? 4.489 9.968 16.757 1.00 89.50 87 THR A CA 1
ATOM 697 C C . THR A 1 87 ? 3.406 8.968 17.139 1.00 89.50 87 THR A C 1
ATOM 699 O O . THR A 1 87 ? 2.218 9.283 17.099 1.00 89.50 87 THR A O 1
ATOM 702 N N . ALA A 1 88 ? 3.811 7.773 17.570 1.00 91.69 88 ALA A N 1
ATOM 703 C CA . ALA A 1 88 ? 2.884 6.691 17.897 1.00 91.69 88 ALA A CA 1
ATOM 704 C C . ALA A 1 88 ? 1.841 7.103 18.945 1.00 91.69 88 ALA A C 1
ATOM 706 O O . ALA A 1 88 ? 0.658 6.827 18.781 1.00 91.69 88 ALA A O 1
ATOM 707 N N . VAL A 1 89 ? 2.275 7.836 19.975 1.00 93.50 89 VAL A N 1
ATOM 708 C CA . VAL A 1 89 ? 1.403 8.354 21.038 1.00 93.50 89 VAL A CA 1
ATOM 709 C C . VAL A 1 89 ? 0.354 9.310 20.477 1.00 93.50 89 VAL A C 1
ATOM 711 O O . VAL A 1 89 ? -0.825 9.157 20.767 1.00 93.50 89 VAL A O 1
ATOM 714 N N . ASN A 1 90 ? 0.748 10.271 19.636 1.00 92.38 90 ASN A N 1
ATOM 715 C CA . ASN A 1 90 ? -0.205 11.234 19.083 1.00 92.38 90 ASN A CA 1
ATOM 716 C C . ASN A 1 90 ? -1.229 10.553 18.162 1.00 92.38 90 ASN A C 1
ATOM 718 O O . ASN A 1 90 ? -2.409 10.890 18.200 1.00 92.38 90 ASN A O 1
ATOM 722 N N . ILE A 1 91 ? -0.788 9.581 17.360 1.00 93.62 91 ILE A N 1
ATOM 723 C CA . ILE A 1 91 ? -1.676 8.790 16.501 1.00 93.62 91 ILE A CA 1
ATOM 724 C C . ILE A 1 91 ? -2.672 7.995 17.353 1.00 93.62 91 ILE A C 1
ATOM 726 O O . ILE A 1 91 ? -3.879 8.079 17.126 1.00 93.62 91 ILE A O 1
ATOM 730 N N . PHE A 1 92 ? -2.180 7.277 18.362 1.00 94.94 92 PHE A N 1
ATOM 731 C CA . PHE A 1 92 ? -3.004 6.497 19.279 1.00 94.94 92 PHE A CA 1
ATOM 732 C C . PHE A 1 92 ? -4.043 7.363 20.006 1.00 94.94 92 PHE A C 1
ATOM 734 O O . PHE A 1 92 ? -5.232 7.050 19.973 1.00 94.94 92 PHE A O 1
ATOM 741 N N . GLU A 1 93 ? -3.630 8.494 20.582 1.00 94.50 93 GLU A N 1
ATOM 742 C CA . GLU A 1 93 ? -4.537 9.413 21.280 1.00 94.50 93 GLU A CA 1
ATOM 743 C C . GLU A 1 93 ? -5.591 10.012 20.342 1.00 94.50 93 GLU A C 1
ATOM 745 O O . GLU A 1 93 ? -6.753 10.159 20.719 1.00 94.50 93 GLU A O 1
ATOM 750 N N . LYS A 1 94 ? -5.235 10.310 19.087 1.00 93.31 94 LYS A N 1
ATOM 751 C CA . LYS A 1 94 ? -6.189 10.788 18.075 1.00 93.31 94 LYS A CA 1
ATOM 752 C C . LYS A 1 94 ? -7.238 9.736 17.719 1.00 93.31 94 LYS A C 1
ATOM 754 O O . LYS A 1 94 ? -8.414 10.079 17.619 1.00 93.31 94 LYS A O 1
ATOM 759 N N . ILE A 1 95 ? -6.835 8.476 17.569 1.00 94.19 95 ILE A N 1
ATOM 760 C CA . ILE A 1 95 ? -7.756 7.355 17.330 1.00 94.19 95 ILE A CA 1
ATOM 761 C C . ILE A 1 95 ? -8.676 7.170 18.542 1.00 94.19 95 ILE A C 1
ATOM 763 O O . ILE A 1 95 ? -9.898 7.125 18.407 1.00 94.19 95 ILE A O 1
ATOM 767 N N . LYS A 1 96 ? -8.097 7.137 19.744 1.00 95.50 96 LYS A N 1
ATOM 768 C CA . LYS A 1 96 ? -8.830 6.981 21.003 1.00 95.50 96 LYS A CA 1
ATOM 769 C C . LYS A 1 96 ? -9.826 8.113 21.232 1.00 95.50 96 LYS A C 1
ATOM 771 O O . LYS A 1 96 ? -10.943 7.867 21.683 1.00 95.50 96 LYS A O 1
ATOM 776 N N . LYS A 1 97 ? -9.460 9.338 20.855 1.00 95.62 97 LYS A N 1
ATOM 777 C CA . LYS A 1 97 ? -10.335 10.506 20.917 1.00 95.62 97 LYS A CA 1
ATOM 778 C C . LYS A 1 97 ? -11.622 10.308 20.108 1.00 95.62 97 LYS A C 1
ATOM 780 O O . LYS A 1 97 ? -12.680 10.596 20.653 1.00 95.62 97 LYS A O 1
ATOM 785 N N . ILE A 1 98 ? -11.562 9.744 18.894 1.00 94.81 98 ILE A N 1
ATOM 786 C CA . ILE A 1 98 ? -12.774 9.408 18.114 1.00 94.81 98 ILE A CA 1
ATOM 787 C C . ILE A 1 98 ? -13.679 8.476 18.922 1.00 94.81 98 ILE A C 1
ATOM 789 O O . ILE A 1 98 ? -14.883 8.710 19.036 1.00 94.81 98 ILE A O 1
ATOM 793 N N . TYR A 1 99 ? -13.111 7.412 19.492 1.00 95.88 99 TYR A N 1
ATOM 794 C CA . TYR A 1 99 ? -13.899 6.439 20.242 1.00 95.88 99 TYR A CA 1
ATOM 795 C C . TYR A 1 99 ? -14.560 7.061 21.470 1.00 95.88 99 TYR A C 1
ATOM 797 O O . TYR A 1 99 ? -15.729 6.786 21.732 1.00 95.88 99 TYR A O 1
ATOM 805 N N . ILE A 1 100 ? -13.845 7.925 22.189 1.00 96.81 100 ILE A N 1
ATOM 806 C CA . ILE A 1 100 ? -14.373 8.620 23.365 1.00 96.81 100 ILE A CA 1
ATOM 807 C C . ILE A 1 100 ? -15.468 9.615 22.962 1.00 96.81 100 ILE A C 1
ATOM 809 O O . ILE A 1 100 ? -16.567 9.551 23.506 1.00 96.81 100 ILE A O 1
ATOM 813 N N . GLU A 1 101 ? -15.212 10.492 21.986 1.00 97.06 101 GLU A N 1
ATOM 814 C CA . GLU A 1 101 ? -16.164 11.528 21.548 1.00 97.06 101 GLU A CA 1
ATOM 815 C C . GLU A 1 101 ? -17.482 10.930 21.046 1.00 97.06 101 GLU A C 1
ATOM 817 O O . GLU A 1 101 ? -18.557 11.484 21.285 1.00 97.06 101 GLU A O 1
ATOM 822 N N . HIS A 1 102 ? -17.420 9.765 20.402 1.00 96.38 102 HIS A N 1
ATOM 823 C CA . HIS A 1 102 ? -18.600 9.093 19.869 1.00 96.38 102 HIS A CA 1
ATOM 824 C C . HIS A 1 102 ? -19.160 7.989 20.770 1.00 96.38 102 HIS A C 1
ATOM 826 O O . HIS A 1 102 ? -20.153 7.364 20.389 1.00 96.38 102 HIS A O 1
ATOM 832 N N . ASN A 1 103 ? -18.614 7.786 21.973 1.00 97.25 103 ASN A N 1
ATOM 833 C CA . ASN A 1 103 ? -19.023 6.741 22.919 1.00 97.25 103 ASN A CA 1
ATOM 834 C C . ASN A 1 103 ? -18.986 5.328 22.301 1.00 97.25 103 ASN A C 1
ATOM 836 O O . ASN A 1 103 ? -19.960 4.575 22.378 1.00 97.25 103 ASN A O 1
ATOM 840 N N . ILE A 1 104 ? -17.888 4.987 21.627 1.00 97.81 104 ILE A N 1
ATOM 841 C CA . ILE A 1 104 ? -17.631 3.643 21.104 1.00 97.81 104 ILE A CA 1
ATOM 842 C C . ILE A 1 104 ? -17.006 2.794 22.225 1.00 97.81 104 ILE A C 1
ATOM 844 O O . ILE A 1 104 ? -15.941 3.163 22.728 1.00 97.81 104 ILE A O 1
ATOM 848 N N . PRO A 1 105 ? -17.587 1.638 22.596 1.00 97.31 105 PRO A N 1
ATOM 849 C CA . PRO A 1 105 ? -17.002 0.690 23.545 1.00 97.31 105 PRO A CA 1
ATOM 850 C C . PRO A 1 105 ? -15.870 -0.109 22.873 1.00 97.31 105 PRO A C 1
ATOM 852 O O . PRO A 1 105 ? -15.926 -1.327 22.714 1.00 97.31 105 PRO A O 1
ATOM 855 N N . TYR A 1 106 ? -14.833 0.596 22.414 1.00 97.06 106 TYR A N 1
ATOM 856 C CA . TYR A 1 106 ? -13.765 0.025 21.593 1.00 97.06 106 TYR A CA 1
ATOM 857 C C . TYR A 1 106 ? -12.954 -1.041 22.335 1.00 97.06 106 TYR A C 1
ATOM 859 O O . TYR A 1 106 ? -12.478 -1.963 21.694 1.00 97.06 106 TYR A O 1
ATOM 867 N N . ARG A 1 107 ? -12.831 -0.968 23.667 1.00 96.25 107 ARG A N 1
ATOM 868 C CA . ARG A 1 107 ? -12.110 -1.991 24.444 1.00 96.25 107 ARG A CA 1
ATOM 869 C C . ARG A 1 107 ? -12.736 -3.375 24.338 1.00 96.25 107 ARG A C 1
ATOM 871 O O . ARG A 1 107 ? -12.018 -4.363 24.349 1.00 96.25 107 ARG A O 1
ATOM 878 N N . ASP A 1 108 ? -14.055 -3.431 24.198 1.00 96.38 108 ASP A N 1
ATOM 879 C CA . ASP A 1 108 ? -14.757 -4.690 23.993 1.00 96.38 108 ASP A CA 1
ATOM 880 C C . ASP A 1 108 ? -14.861 -5.011 22.502 1.00 96.38 108 ASP A C 1
ATOM 882 O O . ASP A 1 108 ? -14.760 -6.172 22.109 1.00 96.38 108 ASP A O 1
ATOM 886 N N . ASN A 1 109 ? -15.109 -4.007 21.657 1.00 97.06 109 ASN A N 1
ATOM 887 C CA . ASN A 1 109 ? -15.507 -4.228 20.267 1.00 97.06 109 ASN A CA 1
ATOM 888 C C . ASN A 1 109 ? -14.372 -4.210 19.239 1.00 97.06 109 ASN A C 1
ATOM 890 O O . ASN A 1 109 ? -14.544 -4.783 18.163 1.00 97.06 109 ASN A O 1
ATOM 894 N N . LEU A 1 110 ? -13.231 -3.596 19.539 1.00 97.94 110 LEU A N 1
ATOM 895 C CA . LEU A 1 110 ? -12.077 -3.598 18.649 1.00 97.94 110 LEU A CA 1
ATOM 896 C C . LEU A 1 110 ? -11.361 -4.945 18.757 1.00 97.94 110 LEU A C 1
ATOM 898 O O . LEU A 1 110 ? -10.746 -5.251 19.772 1.00 97.94 110 LEU A O 1
ATOM 902 N N . VAL A 1 111 ? -11.425 -5.742 17.695 1.00 97.38 111 VAL A N 1
ATOM 903 C CA . VAL A 1 111 ? -10.817 -7.081 17.662 1.00 97.38 111 VAL A CA 1
ATOM 904 C C . VAL A 1 111 ? -9.565 -7.150 16.799 1.00 97.38 111 VAL A C 1
ATOM 906 O O . VAL A 1 111 ? -8.810 -8.112 16.916 1.00 97.38 111 VAL A O 1
ATOM 909 N N . GLY A 1 112 ? -9.314 -6.145 15.955 1.00 97.31 112 GLY A N 1
ATOM 910 C CA . GLY A 1 112 ? -8.156 -6.161 15.073 1.00 97.31 112 GLY A CA 1
ATOM 911 C C . GLY A 1 112 ? -7.627 -4.791 14.662 1.00 97.31 112 GLY A C 1
ATOM 912 O O . GLY A 1 112 ? -8.376 -3.823 14.536 1.00 97.31 112 GLY A O 1
ATOM 913 N N . PHE A 1 113 ? -6.323 -4.731 14.414 1.00 97.12 113 PHE A N 1
ATOM 914 C CA . PHE A 1 113 ? -5.602 -3.563 13.922 1.00 97.12 113 PHE A CA 1
ATOM 915 C C . PHE A 1 113 ? -4.632 -3.962 12.807 1.00 97.12 113 PHE A C 1
ATOM 917 O O . PHE A 1 113 ? -3.838 -4.894 12.954 1.00 97.12 113 PHE A O 1
ATOM 924 N N . ALA A 1 114 ? -4.662 -3.230 11.699 1.00 95.75 114 ALA A N 1
ATOM 925 C CA . ALA A 1 114 ? -3.697 -3.384 10.626 1.00 95.75 114 ALA A CA 1
ATOM 926 C C . ALA A 1 114 ? -3.240 -2.034 10.068 1.00 95.75 114 ALA A C 1
ATOM 928 O O . ALA A 1 114 ? -4.010 -1.080 9.995 1.00 95.75 114 ALA A O 1
ATOM 929 N N . SER A 1 115 ? -1.960 -1.951 9.717 1.00 93.94 115 SER A N 1
ATOM 930 C CA . SER A 1 115 ? -1.307 -0.739 9.209 1.00 93.94 115 SER A CA 1
ATOM 931 C C . SER A 1 115 ? -0.003 -1.101 8.493 1.00 93.94 115 SER A C 1
ATOM 933 O O . SER A 1 115 ? 0.381 -2.276 8.438 1.00 93.94 115 SER A O 1
ATOM 935 N N . ASP A 1 116 ? 0.672 -0.113 7.916 1.00 88.50 116 ASP A N 1
ATOM 936 C CA . ASP A 1 116 ? 1.984 -0.282 7.305 1.00 88.50 116 ASP A CA 1
ATOM 937 C C . ASP A 1 116 ? 3.054 -0.772 8.303 1.00 88.50 116 ASP A C 1
ATOM 939 O O . ASP A 1 116 ? 2.877 -0.830 9.521 1.00 88.50 116 ASP A O 1
ATOM 943 N N . GLY A 1 117 ? 4.197 -1.192 7.764 1.00 87.31 117 GLY A N 1
ATOM 944 C CA . GLY A 1 117 ? 5.305 -1.698 8.569 1.00 87.31 117 GLY A CA 1
ATOM 945 C C . GLY A 1 117 ? 6.143 -0.615 9.253 1.00 87.31 117 GLY A C 1
ATOM 946 O O . GLY A 1 117 ? 7.203 -0.963 9.779 1.00 87.31 117 GLY A O 1
ATOM 947 N N . ALA A 1 118 ? 5.748 0.664 9.226 1.00 87.75 118 ALA A N 1
ATOM 948 C CA . ALA A 1 118 ? 6.577 1.749 9.738 1.00 87.75 118 ALA A CA 1
ATOM 949 C C . ALA A 1 118 ? 6.811 1.604 11.248 1.00 87.75 118 ALA A C 1
ATOM 951 O O . ALA A 1 118 ? 5.939 1.156 11.992 1.00 87.75 118 ALA A O 1
ATOM 952 N N . ASN A 1 119 ? 7.979 2.039 11.734 1.00 89.56 119 ASN A N 1
ATOM 953 C CA . ASN A 1 119 ? 8.327 1.925 13.157 1.00 89.56 119 ASN A CA 1
ATOM 954 C C . ASN A 1 119 ? 7.299 2.602 14.078 1.00 89.56 119 ASN A C 1
ATOM 956 O O . ASN A 1 119 ? 7.005 2.081 15.151 1.00 89.56 119 ASN A O 1
ATOM 960 N N . THR A 1 120 ? 6.708 3.718 13.649 1.00 91.50 120 THR A N 1
ATOM 961 C CA . THR A 1 120 ? 5.633 4.392 14.388 1.00 91.50 120 THR A CA 1
ATOM 962 C C . THR A 1 120 ? 4.392 3.507 14.540 1.00 91.50 120 THR A C 1
ATOM 964 O O . THR A 1 120 ? 3.780 3.494 15.605 1.00 91.50 120 THR A O 1
ATOM 967 N N . MET A 1 121 ? 4.020 2.754 13.504 1.00 93.12 121 MET A N 1
ATOM 968 C CA . MET A 1 121 ? 2.809 1.932 13.489 1.00 93.12 121 MET A CA 1
ATOM 969 C C . MET A 1 121 ? 3.040 0.555 14.112 1.00 93.12 121 MET A C 1
ATOM 971 O O . MET A 1 121 ? 2.261 0.135 14.962 1.00 93.12 121 MET A O 1
ATOM 975 N N . PHE A 1 122 ? 4.133 -0.116 13.739 1.00 94.12 122 PHE A N 1
ATOM 976 C CA . PHE A 1 122 ? 4.406 -1.531 14.021 1.00 94.12 122 PHE A CA 1
ATOM 977 C C . PHE A 1 122 ? 5.784 -1.810 14.647 1.00 94.12 122 PHE A C 1
ATOM 979 O O . PHE A 1 122 ? 6.222 -2.963 14.698 1.00 94.12 122 PHE A O 1
ATOM 986 N N . GLY A 1 123 ? 6.481 -0.781 15.133 1.00 92.00 123 GLY A N 1
ATOM 987 C CA . GLY A 1 123 ? 7.745 -0.935 15.855 1.00 92.00 123 GLY A CA 1
ATOM 988 C C . GLY A 1 123 ? 7.615 -1.800 17.113 1.00 92.00 123 GLY A C 1
ATOM 989 O O . GLY A 1 123 ? 6.546 -1.914 17.712 1.00 92.00 123 GLY A O 1
ATOM 990 N N . SER A 1 124 ? 8.724 -2.407 17.540 1.00 88.75 124 SER A N 1
ATOM 991 C CA . SER A 1 124 ? 8.754 -3.314 18.699 1.00 88.75 124 SER A CA 1
ATOM 992 C C . SER A 1 124 ? 8.579 -2.612 20.048 1.00 88.75 124 SER A C 1
ATOM 994 O O . SER A 1 124 ? 8.318 -3.272 21.048 1.00 88.75 124 SER A O 1
ATOM 996 N N . LYS A 1 125 ? 8.803 -1.296 20.097 1.00 88.44 125 LYS A N 1
ATOM 997 C CA . LYS A 1 125 ? 8.685 -0.456 21.293 1.00 88.44 125 LYS A CA 1
ATOM 998 C C . LYS A 1 125 ? 8.034 0.860 20.894 1.00 88.44 125 LYS A C 1
ATOM 1000 O O . LYS A 1 125 ? 8.411 1.415 19.864 1.00 88.44 125 LYS A O 1
ATOM 1005 N N . HIS A 1 126 ? 7.124 1.364 21.724 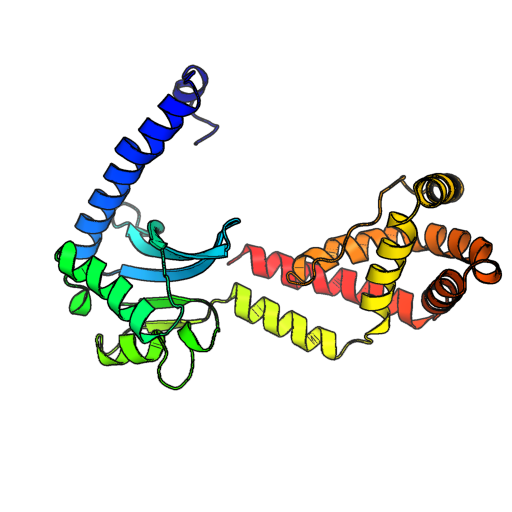1.00 90.56 126 HIS A N 1
ATOM 1006 C CA . HIS A 1 126 ? 6.488 2.674 21.546 1.00 90.56 126 HIS A CA 1
ATOM 1007 C C . HIS A 1 126 ? 5.898 2.891 20.141 1.00 90.56 126 HIS A C 1
ATOM 1009 O O . HIS A 1 126 ? 6.127 3.926 19.515 1.00 90.56 126 HIS A O 1
ATOM 1015 N N . SER A 1 127 ? 5.144 1.908 19.649 1.00 95.62 127 SER A N 1
ATOM 1016 C CA . SER A 1 127 ? 4.385 1.983 18.400 1.00 95.62 127 SER A CA 1
ATOM 1017 C C . SER A 1 127 ? 2.877 1.995 18.661 1.00 95.62 127 SER A C 1
ATOM 1019 O O . SER A 1 127 ? 2.422 1.649 19.753 1.00 95.62 127 SER A O 1
ATOM 1021 N N . VAL A 1 128 ? 2.083 2.385 17.660 1.00 95.44 128 VAL A N 1
ATOM 1022 C CA . VAL A 1 128 ? 0.610 2.347 17.746 1.00 95.44 128 VAL A CA 1
ATOM 1023 C C . VAL A 1 128 ? 0.139 0.929 18.061 1.00 95.44 128 VAL A C 1
ATOM 1025 O O . VAL A 1 128 ? -0.722 0.748 18.917 1.00 95.44 128 VAL A O 1
ATOM 1028 N N . LYS A 1 129 ? 0.773 -0.073 17.442 1.00 96.38 129 LYS A N 1
ATOM 1029 C CA . LYS A 1 129 ? 0.570 -1.490 17.734 1.00 96.38 129 LYS A CA 1
ATOM 1030 C C . LYS A 1 129 ? 0.759 -1.793 19.226 1.00 96.38 129 LYS A C 1
ATOM 1032 O O . LYS A 1 129 ? -0.160 -2.322 19.838 1.00 96.38 129 LYS A O 1
ATOM 1037 N N . THR A 1 130 ? 1.907 -1.443 19.818 1.00 96.56 130 THR A N 1
ATOM 1038 C CA . THR A 1 130 ? 2.169 -1.757 21.238 1.00 96.56 130 THR A CA 1
ATOM 1039 C C . THR A 1 130 ? 1.207 -1.027 22.176 1.00 96.56 130 THR A C 1
ATOM 1041 O O . THR A 1 130 ? 0.733 -1.617 23.135 1.00 96.56 130 THR A O 1
ATOM 1044 N N . LEU A 1 131 ? 0.859 0.230 21.870 1.00 97.06 131 LEU A N 1
ATOM 1045 C CA . LEU A 1 131 ? -0.092 1.008 22.675 1.00 97.06 131 LEU A CA 1
ATOM 1046 C C . LEU A 1 131 ? -1.518 0.431 22.609 1.00 97.06 131 LEU A C 1
ATOM 1048 O O . LEU A 1 131 ? -2.227 0.415 23.613 1.00 97.06 131 LEU A O 1
ATOM 1052 N N . LEU A 1 132 ? -1.941 -0.068 21.441 1.00 96.56 132 LEU A N 1
ATOM 1053 C CA . LEU A 1 132 ? -3.232 -0.741 21.282 1.00 96.56 132 LEU A CA 1
ATOM 1054 C C . LEU A 1 132 ? -3.269 -2.103 21.978 1.00 96.56 132 LEU A C 1
ATOM 1056 O O . LEU A 1 132 ? -4.281 -2.415 22.594 1.00 96.56 132 LEU A O 1
ATOM 1060 N N . GLU A 1 133 ? -2.196 -2.894 21.908 1.00 96.50 133 GLU A N 1
ATOM 1061 C CA . GLU A 1 133 ? -2.103 -4.178 22.621 1.00 96.50 133 GLU A CA 1
ATOM 1062 C C . GLU A 1 133 ? -2.177 -4.000 24.147 1.00 96.50 133 GLU A C 1
ATOM 1064 O O . GLU A 1 133 ? -2.759 -4.839 24.833 1.00 96.50 133 GLU A O 1
ATOM 1069 N N . GLU A 1 134 ? -1.625 -2.902 24.674 1.00 96.44 134 GLU A N 1
ATOM 1070 C CA . GLU A 1 134 ? -1.703 -2.549 26.097 1.00 96.44 134 GLU A CA 1
ATOM 1071 C C . GLU A 1 134 ? -3.115 -2.096 26.523 1.00 96.44 134 GLU A C 1
ATOM 1073 O O . GLU A 1 134 ? -3.585 -2.487 27.591 1.00 96.44 134 GLU A O 1
ATOM 1078 N N . ASP A 1 135 ? -3.813 -1.289 25.710 1.00 96.56 135 ASP A N 1
ATOM 1079 C CA . ASP A 1 135 ? -5.147 -0.746 26.047 1.00 96.56 135 ASP A CA 1
ATOM 1080 C C . ASP A 1 135 ? -6.308 -1.694 25.686 1.00 96.56 135 ASP A C 1
ATOM 1082 O O . ASP A 1 135 ? -7.390 -1.590 26.271 1.00 96.56 135 ASP A O 1
ATOM 1086 N N . VAL A 1 136 ? -6.098 -2.614 24.735 1.00 97.12 136 VAL A N 1
ATOM 1087 C CA . VAL A 1 136 ? -7.059 -3.636 24.281 1.00 97.12 136 VAL A CA 1
ATOM 1088 C C . VAL A 1 136 ? -6.379 -5.016 24.274 1.00 97.12 136 VAL A C 1
ATOM 1090 O O . VAL A 1 136 ? -5.916 -5.490 23.229 1.00 97.12 136 VAL A O 1
ATOM 1093 N N . PRO A 1 137 ? -6.304 -5.689 25.440 1.00 95.56 137 PRO A N 1
ATOM 1094 C CA . PRO A 1 137 ? -5.659 -6.993 25.547 1.00 95.56 137 PRO A CA 1
ATOM 1095 C C . PRO A 1 137 ? -6.300 -8.035 24.621 1.00 95.56 137 PRO A C 1
ATOM 1097 O O . PRO A 1 137 ? -7.514 -8.227 24.627 1.00 95.56 137 PRO A O 1
ATOM 1100 N N . GLY A 1 138 ? -5.473 -8.745 23.849 1.00 93.69 138 GLY A N 1
ATOM 1101 C CA . GLY A 1 138 ? -5.927 -9.793 22.926 1.00 93.69 138 GLY A CA 1
ATOM 1102 C C . GLY A 1 138 ? -6.338 -9.306 21.531 1.00 93.69 138 GLY A C 1
ATOM 1103 O O . GLY A 1 138 ? -6.811 -10.116 20.735 1.00 93.69 138 GLY A O 1
ATOM 1104 N N . ILE A 1 139 ? -6.140 -8.021 21.212 1.00 97.19 139 ILE A N 1
ATOM 1105 C CA . ILE A 1 139 ? -6.331 -7.495 19.854 1.00 97.19 139 ILE A CA 1
ATOM 1106 C C . ILE A 1 139 ? -5.452 -8.242 18.837 1.00 97.19 139 ILE A C 1
ATOM 1108 O O . ILE A 1 139 ? -4.260 -8.471 19.052 1.00 97.19 139 ILE A O 1
ATOM 1112 N N . PHE A 1 140 ? -6.031 -8.605 17.694 1.00 97.31 140 PHE A N 1
ATOM 1113 C CA . PHE A 1 140 ? -5.281 -9.180 16.584 1.00 97.31 140 PHE A CA 1
ATOM 1114 C C . PHE A 1 140 ? -4.555 -8.083 15.797 1.00 97.31 140 PHE A C 1
ATOM 1116 O O . PHE A 1 140 ? -5.175 -7.120 15.354 1.00 97.31 140 PHE A O 1
ATOM 1123 N N . VAL A 1 141 ? -3.251 -8.229 15.562 1.00 96.12 141 VAL A N 1
ATOM 1124 C CA . VAL A 1 141 ? -2.467 -7.235 14.815 1.00 96.12 141 VAL A CA 1
ATOM 1125 C C . VAL A 1 141 ? -1.856 -7.826 13.549 1.00 96.12 141 VAL A C 1
ATOM 1127 O O . VAL A 1 141 ? -1.287 -8.917 13.569 1.00 96.12 141 VAL A O 1
ATOM 1130 N N . MET A 1 142 ? -1.932 -7.093 12.438 1.00 94.00 142 MET A N 1
ATOM 1131 C CA . MET A 1 142 ? -1.405 -7.528 11.141 1.00 94.00 142 MET A CA 1
ATOM 1132 C C . MET A 1 142 ? -0.708 -6.381 10.405 1.00 94.00 142 MET A C 1
ATOM 1134 O O . MET A 1 142 ? -1.274 -5.309 10.223 1.00 94.00 142 MET A O 1
ATOM 1138 N N . LYS A 1 143 ? 0.514 -6.619 9.921 1.00 92.62 143 LYS A N 1
ATOM 1139 C CA . LYS A 1 143 ? 1.178 -5.686 9.000 1.00 92.62 143 LYS A CA 1
ATOM 1140 C C . LYS A 1 143 ? 0.514 -5.738 7.629 1.00 92.62 143 LYS A C 1
ATOM 1142 O O . LYS A 1 143 ? 0.109 -6.809 7.181 1.00 92.62 143 LYS A O 1
ATOM 1147 N N . CYS A 1 144 ? 0.488 -4.608 6.934 1.00 88.56 144 CYS A N 1
ATOM 1148 C CA . CYS A 1 144 ? 0.017 -4.520 5.559 1.00 88.56 144 CYS A CA 1
ATOM 1149 C C . CYS A 1 144 ? 0.755 -5.535 4.671 1.00 88.56 144 CYS A C 1
ATOM 1151 O O . CYS A 1 144 ? 1.986 -5.496 4.536 1.00 88.56 144 CYS A O 1
ATOM 1153 N N . ILE A 1 145 ? -0.012 -6.448 4.071 1.00 86.00 145 ILE A N 1
ATOM 1154 C CA . ILE A 1 145 ? 0.512 -7.504 3.201 1.00 86.00 145 ILE A CA 1
ATOM 1155 C C . ILE A 1 145 ? 1.102 -6.879 1.937 1.00 86.00 145 ILE A C 1
ATOM 1157 O O . ILE A 1 145 ? 2.223 -7.219 1.574 1.00 86.00 145 ILE A O 1
ATOM 1161 N N . CYS A 1 146 ? 0.423 -5.897 1.336 1.00 82.38 146 CYS A N 1
ATOM 1162 C CA . CYS A 1 146 ? 0.891 -5.190 0.140 1.00 82.38 146 CYS A CA 1
ATOM 1163 C C . CYS A 1 146 ? 2.248 -4.516 0.385 1.00 82.38 146 CYS A C 1
ATOM 1165 O O . CYS A 1 146 ? 3.185 -4.671 -0.396 1.00 82.38 146 CYS A O 1
ATOM 1167 N N . HIS A 1 147 ? 2.395 -3.822 1.520 1.00 81.00 147 HIS A N 1
ATOM 1168 C CA . HIS A 1 147 ? 3.661 -3.192 1.897 1.00 81.00 147 HIS A CA 1
ATOM 1169 C C . HIS A 1 147 ? 4.752 -4.238 2.174 1.00 81.00 147 HIS A C 1
ATOM 1171 O O . HIS A 1 147 ? 5.894 -4.076 1.751 1.00 81.00 147 HIS A O 1
ATOM 1177 N N . SER A 1 148 ? 4.403 -5.339 2.847 1.00 85.38 148 SER A N 1
ATOM 1178 C CA . SER A 1 148 ? 5.341 -6.432 3.128 1.00 85.38 148 SER A CA 1
ATOM 1179 C C . SER A 1 148 ? 5.831 -7.103 1.840 1.00 85.38 148 SER A C 1
ATOM 1181 O O . SER A 1 148 ? 7.029 -7.315 1.680 1.00 85.38 148 SER A O 1
ATOM 1183 N N . LEU A 1 149 ? 4.932 -7.367 0.887 1.00 83.75 149 LEU A N 1
ATOM 1184 C CA . LEU A 1 149 ? 5.263 -7.903 -0.433 1.00 83.75 149 LEU A CA 1
ATOM 1185 C C . LEU A 1 149 ? 6.124 -6.930 -1.240 1.00 83.75 149 LEU A C 1
ATOM 1187 O O . LEU A 1 149 ? 7.095 -7.356 -1.862 1.00 83.75 149 LEU A O 1
ATOM 1191 N N . ALA A 1 150 ? 5.816 -5.632 -1.194 1.00 78.81 150 ALA A N 1
ATOM 1192 C CA . ALA A 1 150 ? 6.629 -4.607 -1.840 1.00 78.81 150 ALA A CA 1
ATOM 1193 C C . ALA A 1 150 ? 8.060 -4.572 -1.275 1.00 78.81 150 ALA A C 1
ATOM 1195 O O . ALA A 1 150 ? 9.013 -4.488 -2.049 1.00 78.81 150 ALA A O 1
ATOM 1196 N N . LEU A 1 151 ? 8.228 -4.704 0.046 1.00 80.94 151 LEU A N 1
ATOM 1197 C CA . LEU A 1 151 ? 9.546 -4.813 0.681 1.00 80.94 151 LEU A CA 1
ATOM 1198 C C . LEU A 1 151 ? 10.270 -6.106 0.292 1.00 80.94 151 LEU A C 1
ATOM 1200 O O . LEU A 1 151 ? 11.443 -6.053 -0.069 1.00 80.94 151 LEU A O 1
ATOM 1204 N N . CYS A 1 152 ? 9.589 -7.256 0.315 1.00 84.12 152 CYS A N 1
ATOM 1205 C CA . CYS A 1 152 ? 10.165 -8.527 -0.134 1.00 84.12 152 CYS A CA 1
ATOM 1206 C C . CYS A 1 152 ? 10.658 -8.439 -1.581 1.00 84.12 152 CYS A C 1
ATOM 1208 O O . CYS A 1 152 ? 11.773 -8.867 -1.874 1.00 84.12 152 CYS A O 1
ATOM 1210 N N . ALA A 1 153 ? 9.854 -7.849 -2.468 1.00 78.62 153 ALA A N 1
ATOM 1211 C CA . ALA A 1 153 ? 10.233 -7.606 -3.851 1.00 78.62 153 ALA A CA 1
ATOM 1212 C C . ALA A 1 153 ? 11.457 -6.685 -3.938 1.00 78.62 153 ALA A C 1
ATOM 1214 O O . ALA A 1 153 ? 12.424 -7.036 -4.605 1.00 78.62 153 ALA A O 1
ATOM 1215 N N . SER A 1 154 ? 11.457 -5.565 -3.209 1.00 76.25 154 SER A N 1
ATOM 1216 C CA . SER A 1 154 ? 12.592 -4.636 -3.157 1.00 76.25 154 SER A CA 1
ATOM 1217 C C . SER A 1 154 ? 13.886 -5.343 -2.741 1.00 76.25 154 SER A C 1
ATOM 1219 O O . SER A 1 154 ? 14.880 -5.278 -3.459 1.00 76.25 154 SER A O 1
ATOM 1221 N N . TYR A 1 155 ? 13.869 -6.094 -1.637 1.00 81.81 155 TYR A N 1
ATOM 1222 C CA . TYR A 1 155 ? 15.052 -6.806 -1.141 1.00 81.81 155 TYR A CA 1
ATOM 1223 C C . TYR A 1 155 ? 15.506 -7.949 -2.046 1.00 81.81 155 TYR A C 1
ATOM 1225 O O . TYR A 1 155 ? 16.706 -8.187 -2.173 1.00 81.81 155 TYR A O 1
ATOM 1233 N N . ALA A 1 156 ? 14.578 -8.662 -2.689 1.00 79.62 156 ALA A N 1
ATOM 1234 C CA . ALA A 1 156 ? 14.937 -9.662 -3.690 1.00 79.62 156 ALA A CA 1
ATOM 1235 C C . ALA A 1 156 ? 15.686 -9.017 -4.866 1.00 79.62 156 ALA A C 1
ATOM 1237 O O . ALA A 1 156 ? 16.604 -9.614 -5.422 1.00 79.62 156 ALA A O 1
ATOM 1238 N N . CYS A 1 157 ? 15.340 -7.778 -5.207 1.00 71.62 157 CYS A N 1
ATOM 1239 C CA . CYS A 1 157 ? 15.929 -7.069 -6.335 1.00 71.62 157 CYS A CA 1
ATOM 1240 C C . CYS A 1 157 ? 17.275 -6.437 -6.012 1.00 71.62 157 CYS A C 1
ATOM 1242 O O . CYS A 1 157 ? 18.130 -6.404 -6.885 1.00 71.62 157 CYS A O 1
ATOM 1244 N N . GLU A 1 158 ? 17.533 -6.090 -4.752 1.00 74.44 158 GLU A N 1
ATOM 1245 C CA . GLU A 1 158 ? 18.892 -5.784 -4.281 1.00 74.44 158 GLU A CA 1
ATOM 1246 C C . GLU A 1 158 ? 19.862 -6.974 -4.426 1.00 74.44 158 GLU A C 1
ATOM 1248 O O . GLU A 1 158 ? 21.076 -6.802 -4.326 1.00 74.44 158 GLU A O 1
ATOM 1253 N N . LYS A 1 159 ? 19.352 -8.200 -4.627 1.00 82.44 159 LYS A N 1
ATOM 1254 C CA . LYS A 1 159 ? 20.173 -9.378 -4.962 1.00 82.44 159 LYS A CA 1
ATOM 1255 C C . LYS A 1 159 ? 20.358 -9.576 -6.462 1.00 82.44 159 LYS A C 1
ATOM 1257 O O . LYS A 1 159 ? 21.208 -10.371 -6.855 1.00 82.44 159 LYS A O 1
ATOM 1262 N N . LEU A 1 160 ? 19.578 -8.879 -7.283 1.00 76.75 160 LEU A N 1
ATOM 1263 C CA . LEU A 1 160 ? 19.781 -8.830 -8.723 1.00 76.75 160 LEU A CA 1
ATOM 1264 C C . LEU A 1 160 ? 20.865 -7.802 -9.047 1.00 76.75 160 LEU A C 1
ATOM 1266 O O . LEU A 1 160 ? 21.209 -6.935 -8.248 1.00 76.75 160 LEU A O 1
ATOM 1270 N N . GLN A 1 161 ? 21.437 -7.915 -10.239 1.00 75.50 161 GLN A N 1
ATOM 1271 C CA . GLN A 1 161 ? 22.471 -6.992 -10.672 1.00 75.50 161 GLN A CA 1
ATOM 1272 C C . GLN A 1 161 ? 21.866 -5.590 -10.872 1.00 75.50 161 GLN A C 1
ATOM 1274 O O . GLN A 1 161 ? 20.976 -5.409 -11.704 1.00 75.50 161 GLN A O 1
ATOM 1279 N N . ASN A 1 162 ? 22.365 -4.587 -10.138 1.00 74.75 162 ASN A N 1
ATOM 1280 C CA . ASN A 1 162 ? 21.859 -3.202 -10.199 1.00 74.75 162 ASN A CA 1
ATOM 1281 C C . ASN A 1 162 ? 21.856 -2.606 -11.620 1.00 74.75 162 ASN A C 1
ATOM 1283 O O . ASN A 1 162 ? 21.076 -1.700 -11.912 1.00 74.75 162 ASN A O 1
ATOM 1287 N N . SER A 1 163 ? 22.683 -3.152 -12.519 1.00 77.56 163 SER A N 1
ATOM 1288 C CA . SER A 1 163 ? 22.812 -2.721 -13.912 1.00 77.56 163 SER A CA 1
ATOM 1289 C C . SER A 1 163 ? 21.488 -2.706 -14.678 1.00 77.56 163 SER A C 1
ATOM 1291 O O . SER A 1 163 ? 21.330 -1.896 -15.587 1.00 77.56 163 SER A O 1
ATOM 1293 N N . ILE A 1 164 ? 20.515 -3.555 -14.330 1.00 81.81 164 ILE A N 1
ATOM 1294 C CA . ILE A 1 164 ? 19.250 -3.651 -15.076 1.00 81.81 164 ILE A CA 1
ATOM 1295 C C . ILE A 1 164 ? 18.306 -2.503 -14.722 1.00 81.81 164 ILE A C 1
ATOM 1297 O O . ILE A 1 164 ? 17.728 -1.878 -15.612 1.00 81.81 164 ILE A O 1
ATOM 1301 N N . GLU A 1 165 ? 18.144 -2.200 -13.431 1.00 81.12 165 GLU A N 1
ATOM 1302 C CA . GLU A 1 165 ? 17.322 -1.062 -13.012 1.00 81.12 165 GLU A CA 1
ATOM 1303 C C . GLU A 1 165 ? 17.960 0.252 -13.479 1.00 81.12 165 GLU A C 1
ATOM 1305 O O . GLU A 1 165 ? 17.274 1.133 -14.013 1.00 81.12 165 GLU A O 1
ATOM 1310 N N . GLU A 1 166 ? 19.284 0.358 -13.344 1.00 86.19 166 GLU A N 1
ATOM 1311 C CA . GLU A 1 166 ? 20.054 1.486 -13.858 1.00 86.19 166 GLU A CA 1
ATOM 1312 C C . GLU A 1 166 ? 19.895 1.633 -15.369 1.00 86.19 166 GLU A C 1
ATOM 1314 O O . GLU A 1 166 ? 19.643 2.742 -15.832 1.00 86.19 166 GLU A O 1
ATOM 1319 N N . LEU A 1 167 ? 19.942 0.542 -16.141 1.00 89.88 167 LEU A N 1
ATOM 1320 C CA . LEU A 1 167 ? 19.705 0.570 -17.583 1.00 89.88 167 LEU A CA 1
ATOM 1321 C C . LEU A 1 167 ? 18.334 1.163 -17.915 1.00 89.88 167 LEU A C 1
ATOM 1323 O O . LEU A 1 167 ? 18.254 2.111 -18.697 1.00 89.88 167 LEU A O 1
ATOM 1327 N N . VAL A 1 168 ? 17.258 0.637 -17.319 1.00 89.50 168 VAL A N 1
ATOM 1328 C CA . VAL A 1 168 ? 15.884 1.114 -17.570 1.00 89.50 168 VAL A CA 1
ATOM 1329 C C . VAL A 1 168 ? 15.771 2.608 -17.246 1.00 89.50 168 VAL A C 1
ATOM 1331 O O . VAL A 1 168 ? 15.198 3.386 -18.018 1.00 89.50 168 VAL A O 1
ATOM 1334 N N . ARG A 1 169 ? 16.368 3.036 -16.130 1.00 89.19 169 ARG A N 1
ATOM 1335 C CA . ARG A 1 169 ? 16.377 4.433 -15.682 1.00 89.19 169 ARG A CA 1
ATOM 1336 C C . ARG A 1 169 ? 17.208 5.333 -16.601 1.00 89.19 169 ARG A C 1
ATOM 1338 O O . ARG A 1 169 ? 16.759 6.428 -16.944 1.00 89.19 169 ARG A O 1
ATOM 1345 N N . ASN A 1 170 ? 18.384 4.881 -17.022 1.00 91.12 170 ASN A N 1
ATOM 1346 C CA . ASN A 1 170 ? 19.304 5.619 -17.884 1.00 91.12 170 ASN A CA 1
ATOM 1347 C C . ASN A 1 170 ? 18.729 5.789 -19.288 1.00 91.12 170 ASN A C 1
ATOM 1349 O O . ASN A 1 170 ? 18.733 6.904 -19.804 1.00 91.12 170 ASN A O 1
ATOM 1353 N N . VAL A 1 171 ? 18.145 4.733 -19.859 1.00 92.44 171 VAL A N 1
ATOM 1354 C CA . VAL A 1 171 ? 17.441 4.774 -21.148 1.00 92.44 171 VAL A CA 1
ATOM 1355 C C . VAL A 1 171 ? 16.304 5.799 -21.113 1.00 92.44 171 VAL A C 1
ATOM 1357 O O . VAL A 1 171 ? 16.237 6.674 -21.978 1.00 92.44 171 VAL A O 1
ATOM 1360 N N . TYR A 1 172 ? 15.449 5.765 -20.083 1.00 92.31 172 TYR A N 1
ATOM 1361 C CA . TYR A 1 172 ? 14.370 6.747 -19.939 1.00 92.31 172 TYR A CA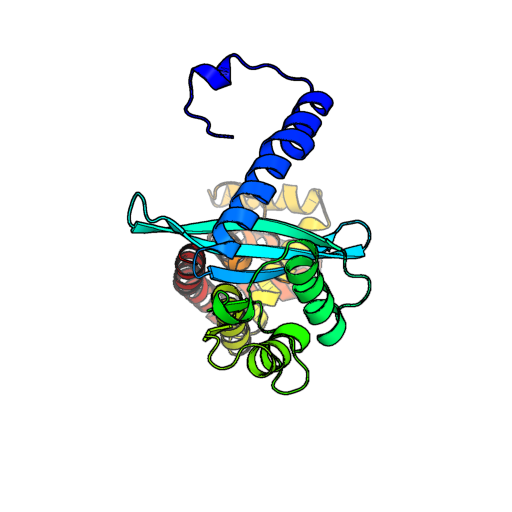 1
ATOM 1362 C C . TYR A 1 172 ? 14.903 8.182 -19.806 1.00 92.31 172 TYR A C 1
ATOM 1364 O O . TYR A 1 172 ? 14.449 9.083 -20.516 1.00 92.31 172 TYR A O 1
ATOM 1372 N N . ASN A 1 173 ? 15.883 8.406 -18.926 1.00 90.81 173 ASN A N 1
ATOM 1373 C CA . ASN A 1 173 ? 16.447 9.734 -18.682 1.00 90.81 173 ASN A CA 1
ATOM 1374 C C . ASN A 1 173 ? 17.154 10.305 -19.917 1.00 90.81 173 ASN A C 1
ATOM 1376 O O . ASN A 1 173 ? 17.007 11.493 -20.200 1.00 90.81 173 ASN A O 1
ATOM 1380 N N . TYR A 1 174 ? 17.886 9.472 -20.659 1.00 91.62 174 TYR A N 1
ATOM 1381 C CA . TYR A 1 174 ? 18.588 9.868 -21.878 1.00 91.62 174 TYR A CA 1
ATOM 1382 C C . TYR A 1 174 ? 17.613 10.373 -22.947 1.00 91.62 174 TYR A C 1
ATOM 1384 O O . TYR A 1 174 ? 17.826 11.430 -23.548 1.00 91.62 174 TYR A O 1
ATOM 1392 N N . MET A 1 175 ? 16.514 9.639 -23.132 1.00 89.69 175 MET A N 1
ATOM 1393 C CA . MET A 1 175 ? 15.498 9.929 -24.142 1.00 89.69 175 MET A CA 1
ATOM 1394 C C . MET A 1 175 ? 14.609 11.112 -23.746 1.00 89.69 175 MET A C 1
ATOM 1396 O O . MET A 1 175 ? 14.307 11.966 -24.575 1.00 89.69 175 MET A O 1
ATOM 1400 N N . LYS A 1 176 ? 14.235 11.228 -22.465 1.00 87.50 176 LYS A N 1
ATOM 1401 C CA . LYS A 1 176 ? 13.385 12.321 -21.956 1.00 87.50 176 LYS A CA 1
ATOM 1402 C C . LYS A 1 176 ? 13.992 13.712 -22.176 1.00 87.50 176 LYS A C 1
ATOM 1404 O O . LYS A 1 176 ? 13.252 14.684 -22.299 1.00 87.50 176 LYS A O 1
ATOM 1409 N N . GLN A 1 177 ? 15.318 13.822 -22.193 1.00 85.31 177 GLN A N 1
ATOM 1410 C CA . GLN A 1 177 ? 16.021 15.107 -22.255 1.00 85.31 177 GLN A CA 1
ATOM 1411 C C . GLN A 1 177 ? 15.890 15.836 -23.595 1.00 85.31 177 GLN A C 1
ATOM 1413 O O . GLN A 1 177 ? 16.192 17.025 -23.655 1.00 85.31 177 GLN A O 1
ATOM 1418 N N . SER A 1 178 ? 15.465 15.164 -24.668 1.00 87.31 178 SER A N 1
ATOM 1419 C CA . SER A 1 178 ? 15.461 15.768 -25.997 1.00 87.31 178 SER A CA 1
ATOM 1420 C C . SER A 1 178 ? 14.308 15.273 -26.857 1.00 87.31 178 SER A C 1
ATOM 1422 O O . SER A 1 178 ? 14.168 14.082 -27.127 1.00 87.31 178 SER A O 1
ATOM 1424 N N . PHE A 1 179 ? 13.524 16.224 -27.367 1.00 86.88 179 PHE A N 1
ATOM 1425 C CA . PHE A 1 179 ? 12.509 15.946 -28.379 1.00 86.88 179 PHE A CA 1
ATOM 1426 C C . PHE A 1 179 ? 13.126 15.357 -29.654 1.00 86.88 179 PHE A C 1
ATOM 1428 O O . PHE A 1 179 ? 12.556 14.443 -30.244 1.00 86.88 179 PHE A O 1
ATOM 1435 N N . LYS A 1 180 ? 14.320 15.832 -30.035 1.00 89.56 180 LYS A N 1
ATOM 1436 C CA . LYS A 1 180 ? 15.064 15.316 -31.188 1.00 89.56 180 LYS A CA 1
ATOM 1437 C C . LYS A 1 180 ? 15.386 13.828 -31.012 1.00 89.56 180 LYS A C 1
ATOM 1439 O O . LYS A 1 180 ? 15.038 13.045 -31.885 1.00 89.56 180 LYS A O 1
ATOM 1444 N N . ARG A 1 181 ? 15.918 13.433 -29.848 1.00 90.88 181 ARG A N 1
ATOM 1445 C CA . ARG A 1 181 ? 16.236 12.024 -29.542 1.00 90.88 181 ARG A CA 1
ATOM 1446 C C . ARG A 1 181 ? 15.003 11.123 -29.616 1.00 90.88 181 ARG A C 1
ATOM 1448 O O . ARG A 1 181 ? 15.079 10.022 -30.140 1.00 90.88 181 ARG A O 1
ATOM 1455 N N . LEU A 1 182 ? 13.853 11.600 -29.129 1.00 89.81 182 LEU A N 1
ATOM 1456 C CA . LEU A 1 182 ? 12.584 10.869 -29.235 1.00 89.81 182 LEU A CA 1
ATOM 1457 C C . LEU A 1 182 ? 12.113 10.713 -30.687 1.00 89.81 182 LEU A C 1
ATOM 1459 O O . LEU A 1 182 ? 11.577 9.663 -31.035 1.00 89.81 182 LEU A O 1
ATOM 1463 N N . SER A 1 183 ? 12.293 11.747 -31.515 1.00 90.25 183 SER A N 1
ATOM 1464 C CA . SER A 1 183 ? 11.959 11.699 -32.942 1.00 90.25 183 SER A CA 1
ATOM 1465 C C . SER A 1 183 ? 12.857 10.715 -33.687 1.00 90.25 183 SER A C 1
ATOM 1467 O O . SER A 1 183 ? 12.348 9.853 -34.391 1.00 90.25 183 SER A O 1
ATOM 1469 N N . GLU A 1 184 ? 14.171 10.796 -33.480 1.00 91.88 184 GLU A N 1
ATOM 1470 C CA . GLU A 1 184 ? 15.149 9.889 -34.090 1.00 91.88 184 GLU A CA 1
ATOM 1471 C C . GLU A 1 184 ? 14.903 8.447 -33.650 1.00 91.88 184 GLU A C 1
ATOM 1473 O O . GLU A 1 184 ? 14.850 7.545 -34.477 1.00 91.88 184 GLU A O 1
ATOM 1478 N N . PHE A 1 185 ? 14.662 8.214 -32.357 1.00 93.50 185 PHE A N 1
ATOM 1479 C CA . PHE A 1 185 ? 14.349 6.881 -31.850 1.00 93.50 185 PHE A CA 1
ATOM 1480 C C . PHE A 1 185 ? 13.118 6.266 -32.532 1.00 93.50 185 PHE A C 1
ATOM 1482 O O . PHE A 1 185 ? 13.134 5.080 -32.851 1.00 93.50 185 PHE A O 1
ATOM 1489 N N . ASN A 1 186 ? 12.081 7.062 -32.817 1.00 92.81 186 ASN A N 1
ATOM 1490 C CA . ASN A 1 186 ? 10.894 6.597 -33.540 1.00 92.81 186 ASN A CA 1
ATOM 1491 C C . ASN A 1 186 ? 11.236 6.077 -34.949 1.00 92.81 186 ASN A C 1
ATOM 1493 O O . ASN A 1 186 ? 10.682 5.070 -35.383 1.00 92.81 186 ASN A O 1
ATOM 1497 N N . GLU A 1 187 ? 12.198 6.692 -35.642 1.00 93.12 187 GLU A N 1
ATOM 1498 C CA . GLU A 1 187 ? 12.665 6.204 -36.947 1.00 93.12 187 GLU A CA 1
ATOM 1499 C C . GLU A 1 187 ? 13.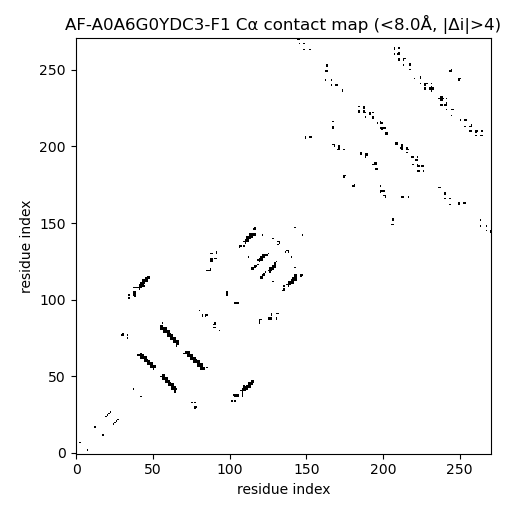262 4.794 -36.836 1.00 93.12 187 GLU A C 1
ATOM 1501 O O . GLU A 1 187 ? 12.956 3.932 -37.661 1.00 93.12 187 GLU A O 1
ATOM 1506 N N . PHE A 1 188 ? 14.022 4.511 -35.771 1.00 93.06 188 PHE A N 1
ATOM 1507 C CA . PHE A 1 188 ? 14.527 3.160 -35.501 1.00 93.06 188 PHE A CA 1
ATOM 1508 C C . PHE A 1 188 ? 13.407 2.174 -35.154 1.00 93.06 188 PHE A C 1
ATOM 1510 O O . PHE A 1 188 ? 13.462 1.032 -35.608 1.00 93.06 188 PHE A O 1
ATOM 1517 N N . GLN A 1 189 ? 12.384 2.594 -34.396 1.00 92.44 189 GLN A N 1
ATOM 1518 C CA . GLN A 1 189 ? 11.213 1.755 -34.097 1.00 92.44 189 GLN A CA 1
ATOM 1519 C C . GLN A 1 189 ? 10.506 1.324 -35.388 1.00 92.44 189 GLN A C 1
ATOM 1521 O O . GLN A 1 189 ? 10.243 0.136 -35.578 1.00 92.44 189 GLN A O 1
ATOM 1526 N N . VAL A 1 190 ? 10.275 2.271 -36.303 1.00 93.12 190 VAL A N 1
ATOM 1527 C CA . VAL A 1 190 ? 9.680 2.010 -37.622 1.00 93.12 190 VAL A CA 1
ATOM 1528 C C . VAL A 1 190 ? 10.589 1.123 -38.475 1.00 93.12 190 VAL A C 1
ATOM 1530 O O . VAL A 1 190 ? 10.102 0.175 -39.088 1.00 93.12 190 VAL A O 1
ATOM 1533 N N . PHE A 1 191 ? 11.900 1.379 -38.481 1.00 91.94 191 PHE A N 1
ATOM 1534 C CA . PHE A 1 191 ? 12.876 0.611 -39.258 1.00 91.94 191 PHE A CA 1
ATOM 1535 C C . PHE A 1 191 ? 12.877 -0.882 -38.905 1.00 91.94 191 PHE A C 1
ATOM 1537 O O . PHE A 1 191 ? 12.916 -1.723 -39.802 1.00 91.94 191 PHE A O 1
ATOM 1544 N N . ILE A 1 192 ? 12.784 -1.225 -37.617 1.00 91.31 192 ILE A N 1
ATOM 1545 C CA . ILE A 1 192 ? 12.720 -2.627 -37.171 1.00 91.31 192 ILE A CA 1
ATOM 1546 C C . ILE A 1 192 ? 11.298 -3.203 -37.141 1.00 91.31 192 ILE A C 1
ATOM 1548 O O . ILE A 1 192 ? 11.095 -4.303 -36.629 1.00 91.31 192 ILE A O 1
ATOM 1552 N N . ASN A 1 193 ? 10.310 -2.468 -37.658 1.00 90.94 193 ASN A N 1
ATOM 1553 C CA . ASN A 1 193 ? 8.897 -2.841 -37.640 1.00 90.94 193 ASN A CA 1
ATOM 1554 C C . ASN A 1 193 ? 8.344 -3.100 -36.218 1.00 90.94 193 ASN A C 1
ATOM 1556 O O . ASN A 1 193 ? 7.482 -3.957 -36.015 1.00 90.94 193 ASN A O 1
ATOM 1560 N N . SER A 1 194 ? 8.847 -2.360 -35.224 1.00 89.88 194 SER A N 1
ATOM 1561 C CA . SER A 1 194 ? 8.310 -2.343 -33.862 1.00 89.88 194 SER A CA 1
ATOM 1562 C C . SER A 1 194 ? 7.271 -1.235 -33.722 1.00 89.88 194 SER A C 1
ATOM 1564 O O . SER A 1 194 ? 7.387 -0.161 -34.317 1.00 89.88 194 SER A O 1
ATOM 1566 N N . LYS A 1 195 ? 6.230 -1.476 -32.921 1.00 89.44 195 LYS A N 1
ATOM 1567 C CA . LYS A 1 195 ? 5.181 -0.480 -32.698 1.00 89.44 195 LYS A CA 1
ATOM 1568 C C . LYS A 1 195 ? 5.779 0.745 -31.985 1.00 89.44 195 LYS A C 1
ATOM 1570 O O . LYS A 1 195 ? 6.357 0.579 -30.907 1.00 89.44 195 LYS A O 1
ATOM 1575 N N . PRO A 1 196 ? 5.609 1.971 -32.523 1.00 88.62 196 PRO A N 1
ATOM 1576 C CA . PRO A 1 196 ? 6.136 3.173 -31.893 1.00 88.62 196 PRO A CA 1
ATOM 1577 C C . PRO A 1 196 ? 5.533 3.393 -30.512 1.00 88.62 196 PRO A C 1
ATOM 1579 O O . PRO A 1 196 ? 4.336 3.651 -30.354 1.00 88.62 196 PRO A O 1
ATOM 1582 N N . HIS A 1 197 ? 6.377 3.303 -29.495 1.00 89.81 197 HIS A N 1
ATOM 1583 C CA . HIS A 1 197 ? 5.979 3.424 -28.105 1.00 89.81 197 HIS A CA 1
ATOM 1584 C C . HIS A 1 197 ? 6.981 4.272 -27.321 1.00 89.81 197 HIS A C 1
ATOM 1586 O O . HIS A 1 197 ? 8.193 4.089 -27.414 1.00 89.81 197 HIS A O 1
ATOM 1592 N N . LYS A 1 198 ? 6.462 5.176 -26.481 1.00 87.62 198 LYS A N 1
ATOM 1593 C CA . LYS A 1 198 ? 7.286 5.970 -25.559 1.00 87.62 198 LYS A CA 1
ATOM 1594 C C . LYS A 1 198 ? 7.848 5.091 -24.446 1.00 87.62 198 LYS A C 1
ATOM 1596 O O . LYS A 1 198 ? 7.156 4.212 -23.942 1.00 87.62 198 LYS A O 1
ATOM 1601 N N . LEU A 1 199 ? 9.071 5.353 -24.008 1.00 90.06 199 LEU A N 1
ATOM 1602 C CA . LEU A 1 199 ? 9.632 4.674 -22.841 1.00 90.06 199 LEU A CA 1
ATOM 1603 C C . LEU A 1 199 ? 8.905 5.106 -21.563 1.00 90.06 199 LEU A C 1
ATOM 1605 O O . LEU A 1 199 ? 8.424 6.237 -21.459 1.00 90.06 199 LEU A O 1
ATOM 1609 N N . LEU A 1 200 ? 8.811 4.191 -20.601 1.00 87.62 200 LEU A N 1
ATOM 1610 C CA . LEU A 1 200 ? 8.111 4.420 -19.340 1.00 87.62 200 LEU A CA 1
ATOM 1611 C C . LEU A 1 200 ? 9.094 4.816 -18.239 1.00 87.62 200 LEU A C 1
ATOM 1613 O O . LEU A 1 200 ? 10.232 4.352 -18.213 1.00 87.62 200 LEU A O 1
ATOM 1617 N N . GLN A 1 201 ? 8.638 5.682 -17.334 1.00 84.44 201 GLN A N 1
ATOM 1618 C CA . GLN A 1 201 ? 9.423 6.091 -16.179 1.00 84.44 201 GLN A CA 1
ATOM 1619 C C . GLN A 1 201 ? 9.339 5.027 -15.078 1.00 84.44 201 GLN A C 1
ATOM 1621 O O . GLN A 1 201 ? 8.228 4.757 -14.612 1.00 84.44 201 GLN A O 1
ATOM 1626 N N . PRO A 1 202 ? 10.470 4.500 -14.582 1.00 75.19 202 PRO A N 1
ATOM 1627 C CA . PRO A 1 202 ? 10.452 3.684 -13.375 1.00 75.19 202 PRO A CA 1
ATOM 1628 C C . PRO A 1 202 ? 10.053 4.550 -12.167 1.00 75.19 202 PRO A C 1
ATOM 1630 O O . PRO A 1 202 ? 10.643 5.610 -11.925 1.00 75.19 202 PRO A O 1
ATOM 1633 N N . SER A 1 203 ? 9.029 4.134 -11.411 1.00 68.06 203 SER A N 1
ATOM 1634 C CA . SER A 1 203 ? 8.672 4.787 -10.145 1.00 68.06 203 SER A CA 1
ATOM 1635 C C . SER A 1 203 ? 9.695 4.427 -9.074 1.00 68.06 203 SER A C 1
ATOM 1637 O O . SER A 1 203 ? 10.013 3.257 -8.896 1.00 68.06 203 SER A O 1
ATOM 1639 N N . GLN A 1 204 ? 10.159 5.422 -8.315 1.00 56.12 204 GLN A N 1
ATOM 1640 C CA . GLN A 1 204 ? 11.105 5.204 -7.215 1.00 56.12 204 GLN A CA 1
ATOM 1641 C C . GLN A 1 204 ? 10.507 4.408 -6.045 1.00 56.12 204 GLN A C 1
ATOM 1643 O O . GLN A 1 204 ? 11.249 3.772 -5.312 1.00 56.12 204 GLN A O 1
ATOM 1648 N N . THR A 1 205 ? 9.185 4.452 -5.854 1.00 51.66 205 THR A N 1
ATOM 1649 C CA . THR A 1 205 ? 8.514 3.907 -4.658 1.00 51.66 205 THR A CA 1
ATOM 1650 C C . THR A 1 205 ? 7.611 2.715 -4.945 1.00 51.66 205 THR A C 1
ATOM 1652 O O . THR A 1 205 ? 7.047 2.135 -4.021 1.00 51.66 205 THR A O 1
ATOM 1655 N N . ARG A 1 206 ? 7.429 2.342 -6.216 1.00 57.03 206 ARG A N 1
ATOM 1656 C CA . ARG A 1 206 ? 6.502 1.276 -6.605 1.00 57.03 206 ARG A CA 1
ATOM 1657 C C . ARG A 1 206 ? 7.160 0.332 -7.588 1.00 57.03 206 ARG A C 1
ATOM 1659 O O . ARG A 1 206 ? 7.090 0.542 -8.798 1.00 57.03 206 ARG A O 1
ATOM 1666 N N . TRP A 1 207 ? 7.715 -0.751 -7.056 1.00 62.41 207 TRP A N 1
ATOM 1667 C CA . TRP A 1 207 ? 8.248 -1.868 -7.835 1.00 62.41 207 TRP A CA 1
ATOM 1668 C C . TRP A 1 207 ? 7.256 -2.397 -8.886 1.00 62.41 207 TRP A C 1
ATOM 1670 O O . TRP A 1 207 ? 7.638 -2.726 -10.003 1.00 62.41 207 TRP A O 1
ATOM 1680 N N . LEU A 1 208 ? 5.954 -2.353 -8.586 1.00 61.06 208 LEU A N 1
ATOM 1681 C CA . LEU A 1 208 ? 4.872 -2.705 -9.516 1.00 61.06 208 LEU A CA 1
ATOM 1682 C C . LEU A 1 208 ? 4.945 -1.945 -10.854 1.00 61.06 208 LEU A C 1
ATOM 1684 O O . LEU A 1 208 ? 4.559 -2.474 -11.893 1.00 61.06 208 LEU A O 1
ATOM 1688 N N . SER A 1 209 ? 5.472 -0.716 -10.850 1.00 68.31 209 SER A N 1
ATOM 1689 C CA . SER A 1 209 ? 5.653 0.085 -12.067 1.00 68.31 209 SER A CA 1
ATOM 1690 C C . SER A 1 209 ? 6.824 -0.379 -12.940 1.00 68.31 209 SER A C 1
ATOM 1692 O O . SER A 1 209 ? 6.851 -0.079 -14.137 1.00 68.31 209 SER A O 1
ATOM 1694 N N . LEU A 1 210 ? 7.778 -1.129 -12.373 1.00 77.94 210 LEU A N 1
ATOM 1695 C CA . LEU A 1 210 ? 8.929 -1.633 -13.110 1.00 77.94 210 LEU A CA 1
ATOM 1696 C C . LEU A 1 210 ? 8.515 -2.705 -14.122 1.00 77.94 210 LEU A C 1
ATOM 1698 O O . LEU A 1 210 ? 9.107 -2.754 -15.193 1.00 77.94 210 LEU A O 1
ATOM 1702 N N . ASN A 1 211 ? 7.460 -3.484 -13.847 1.00 83.44 211 ASN A N 1
ATOM 1703 C CA . ASN A 1 211 ? 6.940 -4.501 -14.771 1.00 83.44 211 ASN A CA 1
ATOM 1704 C C . ASN A 1 211 ? 6.673 -3.910 -16.162 1.00 83.44 211 ASN A C 1
ATOM 1706 O O . ASN A 1 211 ? 7.222 -4.357 -17.168 1.00 83.44 211 ASN A O 1
ATOM 1710 N N . SER A 1 212 ? 5.899 -2.825 -16.206 1.00 85.44 212 SER A N 1
ATOM 1711 C CA . SER A 1 212 ? 5.586 -2.129 -17.453 1.00 85.44 212 SER A CA 1
ATOM 1712 C C . SER A 1 212 ? 6.839 -1.558 -18.121 1.00 85.44 212 SER A C 1
ATOM 1714 O O . SER A 1 212 ? 6.942 -1.580 -19.346 1.00 85.44 212 SER A O 1
ATOM 1716 N N . CYS A 1 213 ? 7.802 -1.063 -17.337 1.00 89.44 213 CYS A N 1
ATOM 1717 C CA . CYS A 1 213 ? 9.053 -0.519 -17.866 1.00 89.44 213 CYS A CA 1
ATOM 1718 C C . CYS A 1 213 ? 9.933 -1.609 -18.492 1.00 89.44 213 CYS A C 1
ATOM 1720 O O . CYS A 1 213 ? 10.421 -1.417 -19.602 1.00 89.44 213 CYS A O 1
ATOM 1722 N N . VAL A 1 214 ? 10.091 -2.756 -17.827 1.00 89.94 214 VAL A N 1
ATOM 1723 C CA . VAL A 1 214 ? 10.858 -3.911 -18.322 1.00 89.94 214 VAL A CA 1
ATOM 1724 C C . VAL A 1 214 ? 10.231 -4.457 -19.598 1.00 89.94 214 VAL A C 1
ATOM 1726 O O . VAL A 1 214 ? 10.933 -4.586 -20.599 1.00 89.94 214 VAL A O 1
ATOM 1729 N N . LYS A 1 215 ? 8.907 -4.662 -19.612 1.00 90.94 215 LYS A N 1
ATOM 1730 C CA . LYS A 1 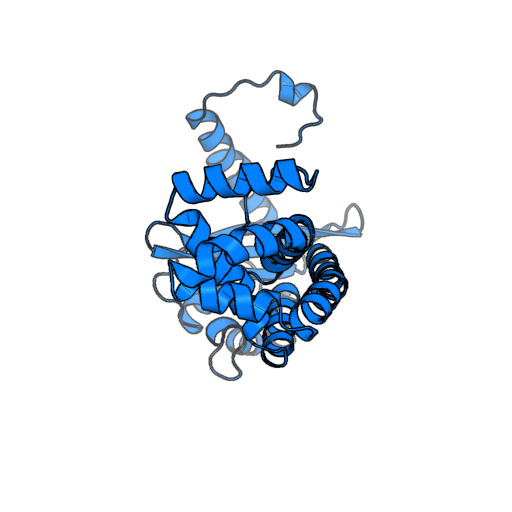215 ? 8.170 -5.064 -20.821 1.00 90.94 215 LYS A CA 1
ATOM 1731 C C . LYS A 1 215 ? 8.398 -4.091 -21.974 1.00 90.94 215 LYS A C 1
ATOM 1733 O O . LYS A 1 215 ? 8.686 -4.510 -23.089 1.00 90.94 215 LYS A O 1
ATOM 1738 N N . ARG A 1 216 ? 8.333 -2.782 -21.704 1.00 93.00 216 ARG A N 1
ATOM 1739 C CA . ARG A 1 216 ? 8.576 -1.744 -22.716 1.00 93.00 21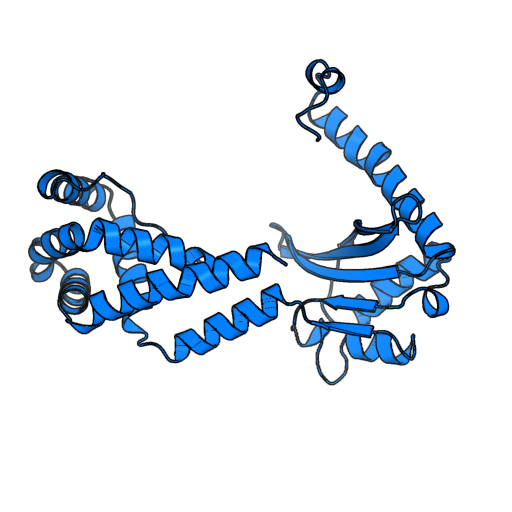6 ARG A CA 1
ATOM 1740 C C . ARG A 1 216 ? 10.022 -1.746 -23.215 1.00 93.00 216 ARG A C 1
ATOM 1742 O O . ARG A 1 216 ? 10.238 -1.537 -24.402 1.00 93.00 216 ARG A O 1
ATOM 1749 N N . VAL A 1 217 ? 11.010 -1.970 -22.352 1.00 93.50 217 VAL A N 1
ATOM 1750 C CA . VAL A 1 217 ? 12.420 -2.057 -22.766 1.00 93.50 217 VAL A CA 1
ATOM 1751 C C . VAL A 1 217 ? 12.679 -3.316 -23.592 1.00 93.50 217 VAL A C 1
ATOM 1753 O O . VAL A 1 217 ? 13.398 -3.228 -24.581 1.00 93.50 217 VAL A O 1
ATOM 1756 N N . LEU A 1 218 ? 12.071 -4.455 -23.250 1.00 94.12 218 LEU A N 1
ATOM 1757 C CA . LEU A 1 218 ? 12.167 -5.691 -24.035 1.00 94.12 218 LEU A CA 1
ATOM 1758 C C . LEU A 1 218 ? 11.502 -5.566 -25.407 1.00 94.12 218 LEU A C 1
ATOM 1760 O O . LEU A 1 218 ? 12.110 -5.921 -26.413 1.00 94.12 218 LEU A O 1
ATOM 1764 N N . GLU A 1 219 ? 10.298 -4.993 -25.460 1.00 94.19 219 GLU A N 1
ATOM 1765 C CA . GLU A 1 219 ? 9.576 -4.702 -26.707 1.00 94.19 219 GLU A CA 1
ATOM 1766 C C . GLU A 1 219 ? 10.404 -3.821 -27.659 1.00 94.19 219 GLU A C 1
ATOM 1768 O O . GLU A 1 219 ? 10.344 -3.957 -28.880 1.00 94.19 219 GLU A O 1
ATOM 1773 N N . GLN A 1 220 ? 11.185 -2.903 -27.091 1.00 94.50 220 GLN A N 1
ATOM 1774 C CA . GLN A 1 220 ? 11.967 -1.914 -27.827 1.00 94.50 220 GLN A CA 1
ATOM 1775 C C . GLN A 1 220 ? 13.459 -2.255 -27.891 1.00 94.50 220 GLN A C 1
ATOM 1777 O O . GLN A 1 220 ? 14.260 -1.424 -28.316 1.00 94.50 220 GLN A O 1
ATOM 1782 N N . TYR A 1 221 ? 13.853 -3.458 -27.470 1.00 94.69 221 TYR A N 1
ATOM 1783 C CA . TYR A 1 221 ? 15.249 -3.789 -27.189 1.00 94.69 221 TYR A CA 1
ATOM 1784 C C . TYR A 1 221 ? 16.144 -3.638 -28.421 1.00 94.69 221 TYR A C 1
ATOM 1786 O O . TYR A 1 221 ? 17.197 -3.007 -28.355 1.00 94.69 221 TYR A O 1
ATOM 1794 N N . ASP A 1 222 ? 15.699 -4.156 -29.564 1.00 94.31 222 ASP A N 1
ATOM 1795 C CA . ASP A 1 222 ? 16.484 -4.118 -30.797 1.00 94.31 222 ASP A CA 1
ATOM 1796 C C . ASP A 1 222 ? 16.561 -2.692 -31.375 1.00 94.31 222 ASP A C 1
ATOM 1798 O O . ASP A 1 222 ? 17.627 -2.266 -31.823 1.00 94.31 222 ASP A O 1
ATOM 1802 N N . ALA A 1 223 ? 15.485 -1.900 -31.260 1.00 94.81 223 ALA A N 1
ATOM 1803 C CA . ALA A 1 223 ? 15.489 -0.485 -31.642 1.00 94.81 223 ALA A CA 1
ATOM 1804 C C . ALA A 1 223 ? 16.452 0.317 -30.761 1.00 94.81 223 ALA A C 1
ATOM 1806 O O . ALA A 1 223 ? 17.216 1.139 -31.264 1.00 94.81 223 ALA A O 1
ATOM 1807 N N . LEU A 1 224 ? 16.460 0.052 -29.449 1.00 95.69 224 LEU A N 1
ATOM 1808 C CA . LEU A 1 224 ? 17.386 0.678 -28.507 1.00 95.69 224 LEU A CA 1
ATOM 1809 C C . LEU A 1 224 ? 18.836 0.322 -28.854 1.00 95.69 224 LEU A C 1
ATOM 1811 O O . LEU A 1 224 ? 19.681 1.214 -28.886 1.00 95.69 224 LEU A O 1
ATOM 1815 N N . LYS A 1 225 ? 19.135 -0.942 -29.180 1.00 95.00 225 LYS A N 1
ATOM 1816 C CA . LYS A 1 225 ? 20.490 -1.350 -29.589 1.00 95.00 225 LYS A CA 1
ATOM 1817 C C . LYS A 1 225 ? 20.968 -0.623 -30.840 1.00 95.00 225 LYS A C 1
ATOM 1819 O O . LYS A 1 225 ? 22.116 -0.183 -30.861 1.00 95.00 225 LYS A O 1
ATOM 1824 N N . LEU A 1 226 ? 20.115 -0.484 -31.854 1.00 94.56 226 LEU A N 1
ATOM 1825 C CA . LEU A 1 226 ? 20.461 0.233 -33.084 1.00 94.56 226 LEU A CA 1
ATOM 1826 C C . LEU A 1 226 ? 20.635 1.734 -32.848 1.00 94.56 226 LEU A C 1
ATOM 1828 O O . LEU A 1 226 ? 21.617 2.310 -33.307 1.00 94.56 226 LEU A O 1
ATOM 1832 N N . TYR A 1 227 ? 19.730 2.349 -32.090 1.00 95.00 227 TYR A N 1
ATOM 1833 C CA . TYR A 1 227 ? 19.820 3.766 -31.754 1.00 95.00 227 TYR A CA 1
ATOM 1834 C C . TYR A 1 227 ? 21.123 4.078 -31.005 1.00 95.00 227 TYR A C 1
ATOM 1836 O O . TYR A 1 227 ? 21.922 4.911 -31.430 1.00 95.00 227 TYR A O 1
ATOM 1844 N N . PHE A 1 228 ? 21.397 3.344 -29.923 1.00 96.00 228 PHE A N 1
ATOM 184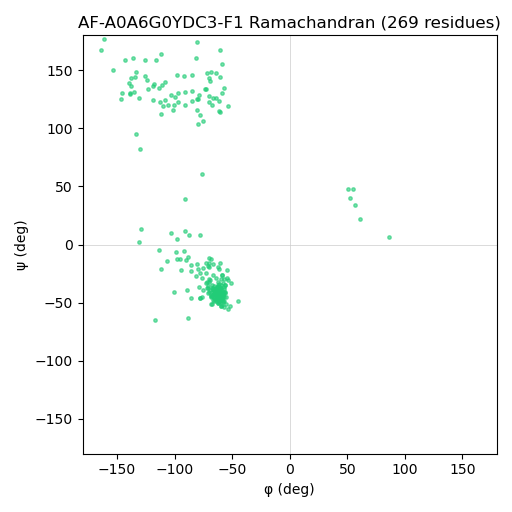5 C CA . PHE A 1 228 ? 22.595 3.573 -29.119 1.00 96.00 228 PHE A CA 1
ATOM 1846 C C . PHE A 1 228 ? 23.889 3.153 -29.835 1.00 96.00 228 PHE A C 1
ATOM 1848 O O . PHE A 1 228 ? 24.952 3.664 -29.492 1.00 96.00 228 PHE A O 1
ATOM 1855 N N . LEU A 1 229 ? 23.827 2.298 -30.866 1.00 94.38 229 LEU A N 1
ATOM 1856 C CA . LEU A 1 229 ? 24.975 2.027 -31.740 1.00 94.38 229 LEU A CA 1
ATOM 1857 C C . LEU A 1 229 ? 25.423 3.287 -32.494 1.00 94.38 229 LEU A C 1
ATOM 1859 O O . LEU A 1 229 ? 26.629 3.489 -32.643 1.00 94.38 229 LEU A O 1
ATOM 1863 N N . GLY A 1 230 ? 24.472 4.105 -32.955 1.00 91.56 230 GLY A N 1
ATOM 1864 C CA . GLY A 1 230 ? 24.747 5.383 -33.617 1.00 91.56 230 GLY A CA 1
ATOM 1865 C C . GLY A 1 230 ? 25.253 6.453 -32.647 1.00 91.56 230 GLY A C 1
ATOM 1866 O O . GLY A 1 230 ? 26.183 7.189 -32.966 1.00 91.56 230 GLY A O 1
ATOM 1867 N N . GLU A 1 231 ? 24.710 6.479 -31.428 1.00 92.00 231 GLU A N 1
ATOM 1868 C CA . GLU A 1 231 ? 25.007 7.526 -30.441 1.00 92.00 231 GLU A CA 1
ATOM 1869 C C . GLU A 1 231 ? 26.256 7.265 -29.578 1.00 92.00 231 GLU A C 1
ATOM 1871 O O . GLU A 1 231 ? 26.794 8.198 -28.979 1.00 92.00 231 GLU A O 1
ATOM 1876 N N . LYS A 1 232 ? 26.761 6.024 -29.500 1.00 91.56 232 LYS A N 1
ATOM 1877 C CA . LYS A 1 232 ? 27.853 5.652 -28.571 1.00 91.56 232 LYS A CA 1
ATOM 1878 C C . LYS A 1 232 ? 29.156 6.440 -28.748 1.00 91.56 232 LYS A C 1
ATOM 1880 O O . LYS A 1 232 ? 29.937 6.531 -27.809 1.00 91.56 232 LYS A O 1
ATOM 1885 N N . LEU A 1 233 ? 29.427 6.953 -29.951 1.00 89.81 233 LEU A N 1
ATOM 1886 C CA . LEU A 1 233 ? 30.633 7.742 -30.241 1.00 89.81 233 LEU A CA 1
ATOM 1887 C C . LEU A 1 233 ? 30.439 9.240 -29.963 1.00 89.81 233 LEU A C 1
ATOM 1889 O O . LEU A 1 233 ? 31.408 9.993 -29.985 1.00 89.81 233 LEU A O 1
ATOM 1893 N N . ILE A 1 234 ? 29.195 9.663 -29.731 1.00 90.12 234 ILE A N 1
ATOM 1894 C CA . ILE A 1 234 ? 28.795 11.065 -29.589 1.00 90.12 234 ILE A CA 1
ATOM 1895 C C . ILE A 1 234 ? 28.633 11.426 -28.108 1.00 90.12 234 ILE A C 1
ATOM 1897 O O . ILE A 1 234 ? 29.048 12.503 -27.685 1.00 90.12 234 ILE A O 1
ATOM 1901 N N . ASP A 1 235 ? 28.042 10.531 -27.311 1.00 90.19 235 ASP A N 1
ATOM 1902 C CA . ASP A 1 235 ? 27.752 10.760 -25.893 1.00 90.19 235 ASP A CA 1
ATOM 1903 C C . ASP A 1 235 ? 28.249 9.582 -25.041 1.00 90.19 235 ASP A C 1
ATOM 1905 O O . ASP A 1 235 ? 27.869 8.430 -25.256 1.00 90.19 235 ASP A O 1
ATOM 1909 N N . ASN A 1 236 ? 29.060 9.870 -24.020 1.00 90.00 236 ASN A N 1
ATOM 1910 C CA . ASN A 1 236 ? 29.564 8.853 -23.093 1.00 90.00 236 ASN A CA 1
ATOM 1911 C C . ASN A 1 236 ? 28.423 8.086 -22.404 1.00 90.00 236 ASN A C 1
ATOM 1913 O O . ASN A 1 236 ? 28.507 6.870 -22.259 1.00 90.00 236 ASN A O 1
ATOM 1917 N N . LYS A 1 237 ? 27.308 8.755 -22.071 1.00 91.38 237 LYS A N 1
ATOM 1918 C CA . LYS A 1 237 ? 26.137 8.082 -21.483 1.00 91.38 237 LYS A CA 1
ATOM 1919 C C . LYS A 1 237 ? 25.484 7.117 -22.468 1.00 91.38 237 LYS A C 1
ATOM 1921 O O . LYS A 1 237 ? 24.988 6.072 -22.058 1.00 91.38 237 LYS A O 1
ATOM 1926 N N . ALA A 1 238 ? 25.476 7.459 -23.758 1.00 92.38 238 ALA A N 1
ATOM 1927 C CA . ALA A 1 238 ? 24.995 6.558 -24.800 1.00 92.38 238 ALA A CA 1
ATOM 1928 C C . ALA A 1 238 ? 25.917 5.343 -24.949 1.00 92.38 238 ALA A C 1
ATOM 1930 O O . ALA A 1 238 ? 25.422 4.234 -25.135 1.00 92.38 238 ALA A O 1
ATOM 1931 N N . SER A 1 239 ? 27.233 5.534 -24.808 1.00 92.69 239 SER A N 1
ATOM 1932 C CA . SER A 1 239 ? 28.214 4.443 -24.798 1.00 92.69 239 SER A CA 1
ATOM 1933 C C . SER A 1 239 ? 27.975 3.467 -23.645 1.00 92.69 239 SER A C 1
ATOM 1935 O O . SER A 1 239 ? 27.883 2.261 -23.871 1.00 92.69 239 SER A O 1
ATOM 1937 N N . ASP A 1 240 ? 27.771 3.972 -22.427 1.00 92.94 240 ASP A N 1
ATOM 1938 C CA . ASP A 1 240 ? 27.503 3.135 -21.251 1.00 92.94 240 ASP A CA 1
ATOM 1939 C C . ASP A 1 240 ? 26.207 2.321 -21.411 1.00 92.94 240 ASP A C 1
ATOM 1941 O O . ASP A 1 240 ? 26.176 1.108 -21.170 1.00 92.94 240 ASP A O 1
ATOM 1945 N N . ILE A 1 241 ? 25.138 2.968 -21.893 1.00 94.50 241 ILE A N 1
ATOM 1946 C CA . ILE A 1 241 ? 23.866 2.302 -22.201 1.00 94.50 241 ILE A CA 1
ATOM 1947 C C . ILE A 1 241 ? 24.060 1.247 -23.299 1.00 94.50 241 ILE A C 1
ATOM 1949 O O . ILE A 1 241 ? 23.579 0.123 -23.155 1.00 94.50 241 ILE A O 1
ATOM 1953 N N . PHE A 1 242 ? 24.785 1.573 -24.373 1.00 95.12 242 PHE A N 1
ATOM 1954 C CA . PHE A 1 242 ? 25.072 0.644 -25.466 1.00 95.12 242 PHE A CA 1
ATOM 1955 C C . PHE A 1 242 ? 25.829 -0.592 -24.978 1.00 95.12 242 PHE A C 1
ATOM 1957 O O . PHE A 1 242 ? 25.465 -1.714 -25.333 1.00 95.12 242 PHE A O 1
ATOM 1964 N N . ASN A 1 243 ? 26.862 -0.408 -24.157 1.00 93.31 243 ASN A N 1
ATOM 1965 C CA . ASN A 1 243 ? 27.652 -1.509 -23.610 1.00 93.31 243 ASN A CA 1
ATOM 1966 C C . ASN A 1 243 ? 26.781 -2.421 -22.739 1.00 93.31 243 ASN A C 1
ATOM 1968 O O . ASN A 1 243 ? 26.827 -3.639 -22.894 1.00 93.31 243 ASN A O 1
ATOM 1972 N N . THR A 1 244 ? 25.907 -1.837 -21.917 1.00 93.19 244 THR A N 1
ATOM 1973 C CA . THR A 1 244 ? 24.969 -2.593 -21.072 1.00 93.19 244 THR A CA 1
ATOM 1974 C C . THR A 1 244 ? 23.941 -3.356 -21.918 1.00 93.19 244 THR A C 1
ATOM 1976 O O . THR A 1 244 ? 23.691 -4.530 -21.685 1.00 93.19 244 THR A O 1
ATOM 1979 N N . LEU A 1 245 ? 23.396 -2.758 -22.982 1.00 93.81 245 LEU A N 1
ATOM 1980 C CA . LEU A 1 245 ? 22.493 -3.446 -23.923 1.00 93.81 245 LEU A CA 1
ATOM 1981 C C . LEU A 1 245 ? 23.175 -4.557 -24.750 1.00 93.81 245 LEU A C 1
ATOM 1983 O O . LEU A 1 245 ? 22.498 -5.372 -25.386 1.00 93.81 245 LEU A O 1
ATOM 1987 N N . ASN A 1 246 ? 24.507 -4.579 -24.818 1.00 93.44 246 ASN A N 1
ATOM 1988 C CA . ASN A 1 246 ? 25.260 -5.628 -25.508 1.00 93.44 246 ASN A CA 1
ATOM 1989 C C . ASN A 1 246 ? 25.792 -6.717 -24.585 1.00 93.44 246 ASN A C 1
ATOM 1991 O O . ASN A 1 246 ? 26.187 -7.767 -25.089 1.00 93.44 246 ASN A O 1
ATOM 1995 N N . ASP A 1 247 ? 25.751 -6.505 -23.274 1.00 91.88 247 ASP A N 1
ATOM 1996 C CA . ASP A 1 247 ? 26.056 -7.545 -22.308 1.00 91.88 247 ASP A CA 1
ATOM 1997 C C . ASP A 1 247 ? 25.056 -8.720 -22.448 1.00 91.88 247 ASP A C 1
ATOM 1999 O O . ASP A 1 247 ? 23.838 -8.513 -22.351 1.00 91.88 247 ASP A O 1
ATOM 2003 N N . PRO A 1 248 ? 25.532 -9.962 -22.678 1.00 86.12 248 PRO A N 1
ATOM 2004 C CA . PRO A 1 248 ? 24.668 -11.128 -22.863 1.00 86.12 248 PRO A CA 1
ATOM 2005 C C .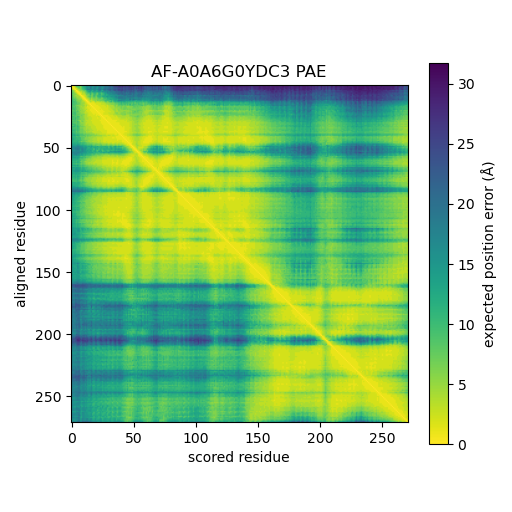 PRO A 1 248 ? 23.721 -11.395 -21.687 1.00 86.12 248 PRO A C 1
ATOM 2007 O O . PRO A 1 248 ? 22.622 -11.920 -21.890 1.00 86.12 248 PRO A O 1
ATOM 2010 N N . LEU A 1 249 ? 24.118 -11.028 -20.465 1.00 90.19 249 LEU A N 1
ATOM 2011 C CA . LEU A 1 249 ? 23.310 -11.257 -19.267 1.00 90.19 249 LEU A CA 1
ATOM 2012 C C . LEU A 1 249 ? 22.147 -10.272 -19.156 1.00 90.19 249 LEU A C 1
ATOM 2014 O O . LEU A 1 249 ? 21.090 -10.624 -18.634 1.00 90.19 249 LEU A O 1
ATOM 2018 N N . THR A 1 250 ? 22.288 -9.064 -19.697 1.00 91.38 250 THR A N 1
ATOM 2019 C CA . THR A 1 250 ? 21.273 -8.013 -19.581 1.00 91.38 250 THR A CA 1
ATOM 2020 C C . THR A 1 250 ? 19.927 -8.433 -20.174 1.00 91.38 250 THR A C 1
ATOM 2022 O O . THR A 1 250 ? 18.894 -8.303 -19.513 1.00 91.38 250 THR A O 1
ATOM 2025 N N . LYS A 1 251 ? 19.906 -8.993 -21.395 1.00 91.00 251 LYS A N 1
ATOM 2026 C CA . LYS A 1 251 ? 18.648 -9.471 -22.002 1.00 91.00 251 LYS A CA 1
ATOM 2027 C C . LYS A 1 251 ? 18.058 -10.637 -21.205 1.00 91.00 251 LYS A C 1
ATOM 2029 O O . LYS A 1 251 ? 16.843 -10.682 -21.022 1.00 91.00 251 LYS A O 1
ATOM 2034 N N . LEU A 1 252 ? 18.895 -11.547 -20.703 1.00 91.06 252 LEU A N 1
ATOM 2035 C CA . LEU A 1 252 ? 18.457 -12.679 -19.882 1.00 91.06 252 LEU A CA 1
ATOM 2036 C C . LEU A 1 252 ? 17.768 -12.204 -18.597 1.00 91.06 252 LEU A C 1
ATOM 2038 O O . LEU A 1 252 ? 16.660 -12.644 -18.294 1.00 91.06 252 LEU A O 1
ATOM 2042 N N . TYR A 1 253 ? 18.379 -11.265 -17.879 1.00 90.25 253 TYR A N 1
ATOM 2043 C CA . TYR A 1 253 ? 17.799 -10.713 -16.662 1.00 90.25 253 TYR A CA 1
ATOM 2044 C C . TYR A 1 253 ? 16.506 -9.933 -16.910 1.00 90.25 253 TYR A C 1
ATOM 2046 O O . TYR A 1 253 ? 15.574 -10.041 -16.116 1.00 90.25 253 TYR A O 1
ATOM 2054 N N . LEU A 1 254 ? 16.418 -9.174 -18.007 1.00 90.38 254 LEU A N 1
ATOM 2055 C CA . LEU A 1 254 ? 15.172 -8.505 -18.381 1.00 90.38 254 LEU A CA 1
ATOM 2056 C C . LEU A 1 254 ? 14.046 -9.523 -18.621 1.00 90.38 254 LEU A C 1
ATOM 2058 O O . LEU A 1 254 ? 12.947 -9.314 -18.118 1.00 90.38 254 LEU A O 1
ATOM 2062 N N . ASN A 1 255 ? 14.316 -10.640 -19.309 1.00 91.81 255 ASN A N 1
ATOM 2063 C CA . ASN A 1 255 ? 13.332 -11.717 -19.499 1.00 91.81 255 ASN A CA 1
ATOM 2064 C C . ASN A 1 255 ? 12.946 -12.387 -18.169 1.00 91.81 255 ASN A C 1
ATOM 2066 O O . ASN A 1 255 ? 11.772 -12.655 -17.925 1.00 91.81 255 ASN A O 1
ATOM 2070 N N . PHE A 1 256 ? 13.918 -12.626 -17.282 1.00 90.31 256 PHE A N 1
ATOM 2071 C CA . PHE A 1 256 ? 13.642 -13.130 -15.935 1.00 90.31 256 PHE A CA 1
ATOM 2072 C C . PHE A 1 256 ? 12.712 -12.185 -15.159 1.00 90.31 256 PHE A C 1
ATOM 2074 O O . PHE A 1 256 ? 11.736 -12.632 -14.558 1.00 90.31 256 PHE A O 1
ATOM 2081 N N . LEU A 1 257 ? 12.974 -10.877 -15.209 1.00 87.62 257 LEU A N 1
ATOM 2082 C CA . LEU A 1 257 ? 12.122 -9.867 -14.589 1.00 87.62 257 LEU A CA 1
ATOM 2083 C C . LEU A 1 257 ? 10.736 -9.814 -15.241 1.00 87.62 257 LEU A C 1
ATOM 2085 O O . LEU A 1 257 ? 9.745 -9.760 -14.524 1.00 87.62 257 LEU A O 1
ATOM 2089 N N . GLU A 1 258 ? 10.630 -9.879 -16.567 1.00 89.56 258 GLU A N 1
ATOM 2090 C CA . GLU A 1 258 ? 9.332 -9.940 -17.251 1.00 89.56 258 GLU A CA 1
ATOM 2091 C C . GLU A 1 258 ? 8.494 -11.146 -16.806 1.00 89.56 258 GLU A C 1
ATOM 2093 O O . GLU A 1 258 ? 7.274 -11.030 -16.717 1.00 89.56 258 GLU A O 1
ATOM 2098 N N . PHE A 1 259 ? 9.127 -12.274 -16.483 1.00 90.00 259 PHE A N 1
ATOM 2099 C CA . PHE A 1 259 ? 8.445 -13.449 -15.945 1.00 90.00 259 PHE A CA 1
ATOM 2100 C C . PHE A 1 259 ? 8.067 -13.297 -14.461 1.00 90.00 259 PHE A C 1
ATOM 2102 O O . PHE A 1 259 ? 6.943 -13.613 -14.072 1.00 90.00 259 PHE A O 1
ATOM 2109 N N . ALA A 1 260 ? 8.983 -12.809 -13.621 1.00 86.50 260 ALA A N 1
ATOM 2110 C CA . ALA A 1 260 ? 8.794 -12.757 -12.169 1.00 86.50 260 ALA A CA 1
ATOM 2111 C C . ALA A 1 260 ? 7.910 -11.585 -11.705 1.00 86.50 260 ALA A C 1
ATOM 2113 O O . ALA A 1 260 ? 7.135 -11.718 -10.756 1.00 86.50 260 ALA A O 1
ATOM 2114 N N . LEU A 1 261 ? 8.011 -10.427 -12.363 1.00 82.06 261 LEU A N 1
ATOM 2115 C CA . LEU A 1 261 ? 7.301 -9.206 -11.980 1.00 82.06 261 LEU A CA 1
ATOM 2116 C C . LEU A 1 261 ? 5.771 -9.334 -12.037 1.00 82.06 261 LEU A C 1
ATOM 2118 O O . LEU A 1 261 ? 5.130 -8.878 -11.090 1.00 82.06 261 LEU A O 1
ATOM 2122 N N . PRO A 1 262 ? 5.159 -9.943 -13.073 1.00 85.69 262 PRO A N 1
ATOM 2123 C CA . PRO A 1 262 ? 3.719 -10.181 -13.105 1.00 85.69 262 PRO A CA 1
ATOM 2124 C C . PRO A 1 262 ? 3.214 -10.970 -11.901 1.00 85.69 262 PRO A C 1
ATOM 2126 O O . PRO A 1 262 ? 2.215 -10.573 -11.324 1.00 85.69 262 PRO A O 1
ATOM 2129 N N . ILE A 1 263 ? 3.945 -11.995 -11.446 1.00 85.31 263 ILE A N 1
ATOM 2130 C CA . ILE A 1 263 ? 3.547 -12.808 -10.284 1.00 85.31 263 ILE A CA 1
ATOM 2131 C C . ILE A 1 263 ? 3.386 -11.925 -9.038 1.00 85.31 263 ILE A C 1
ATOM 2133 O O . ILE A 1 263 ? 2.413 -12.051 -8.297 1.00 85.31 263 ILE A O 1
ATOM 2137 N N . LEU A 1 264 ? 4.320 -10.993 -8.825 1.00 79.00 264 LEU A N 1
ATOM 2138 C CA . LEU A 1 264 ? 4.268 -10.043 -7.712 1.00 79.00 264 LEU A CA 1
ATOM 2139 C C . LEU A 1 264 ? 3.164 -8.994 -7.892 1.00 79.00 264 LEU A C 1
ATOM 2141 O O . LEU A 1 264 ? 2.534 -8.595 -6.914 1.00 79.00 264 LEU A O 1
ATOM 2145 N N . VAL A 1 265 ? 2.937 -8.540 -9.128 1.00 78.56 265 VAL A N 1
ATOM 2146 C CA . VAL A 1 265 ? 1.887 -7.565 -9.444 1.00 78.56 265 VAL A CA 1
ATOM 2147 C C . VAL A 1 265 ? 0.505 -8.162 -9.224 1.00 78.56 265 VAL A C 1
ATOM 2149 O O . VAL A 1 265 ? -0.306 -7.546 -8.538 1.00 78.56 265 VAL A O 1
ATOM 2152 N N . ASP A 1 266 ? 0.263 -9.361 -9.739 1.00 82.75 266 ASP A N 1
ATOM 2153 C CA . ASP A 1 266 ? -1.018 -10.053 -9.636 1.00 82.75 266 ASP A CA 1
ATOM 2154 C C . ASP A 1 266 ? -1.326 -10.403 -8.178 1.00 82.75 266 ASP A C 1
ATOM 2156 O O . ASP A 1 266 ? -2.441 -10.178 -7.711 1.00 82.75 266 ASP A O 1
ATOM 2160 N N . LEU A 1 267 ? -0.319 -10.845 -7.415 1.00 80.94 267 LEU A N 1
ATOM 2161 C CA . LEU A 1 267 ? -0.466 -11.070 -5.978 1.00 80.94 267 LEU A CA 1
ATOM 2162 C C . LEU A 1 267 ? -0.835 -9.781 -5.231 1.00 80.94 267 LEU A C 1
ATOM 2164 O O . LEU A 1 267 ? -1.662 -9.819 -4.327 1.00 80.94 267 LEU A O 1
ATOM 2168 N N . ASN A 1 268 ? -0.267 -8.637 -5.616 1.00 74.50 268 ASN A N 1
ATOM 2169 C CA . ASN A 1 268 ? -0.589 -7.355 -4.993 1.00 74.50 268 ASN A CA 1
ATOM 2170 C C . ASN A 1 268 ? -1.977 -6.816 -5.380 1.00 74.50 268 ASN A C 1
ATOM 2172 O O . ASN A 1 268 ? -2.455 -5.902 -4.727 1.00 74.50 268 ASN A O 1
ATOM 2176 N N . VAL A 1 269 ? -2.621 -7.333 -6.432 1.00 74.88 269 VAL A N 1
ATOM 2177 C CA . VAL A 1 269 ? -4.013 -6.981 -6.780 1.00 74.88 269 VAL A CA 1
ATOM 2178 C C . VAL A 1 269 ? -5.019 -7.745 -5.909 1.00 74.88 269 VAL A C 1
ATOM 2180 O O . VAL A 1 269 ? -6.159 -7.312 -5.766 1.00 74.88 269 VAL A O 1
ATOM 2183 N N . ILE A 1 270 ? -4.609 -8.870 -5.313 1.00 74.44 270 ILE A N 1
ATOM 2184 C CA . ILE A 1 270 ? -5.463 -9.682 -4.431 1.00 74.44 270 ILE A CA 1
ATOM 2185 C C . ILE A 1 270 ? -5.700 -8.998 -3.071 1.00 74.44 270 ILE A C 1
ATOM 2187 O O . ILE A 1 270 ? -6.707 -9.285 -2.421 1.00 74.44 270 ILE A O 1
ATOM 2191 N N . PHE A 1 271 ? -4.795 -8.112 -2.646 1.00 65.50 271 PHE A N 1
ATOM 2192 C CA . PHE A 1 271 ? -4.798 -7.458 -1.334 1.00 65.50 271 PHE A CA 1
ATOM 2193 C C . PHE A 1 271 ? -4.998 -5.948 -1.455 1.00 65.50 271 PHE A C 1
ATOM 2195 O O . PHE A 1 271 ? -5.747 -5.408 -0.614 1.00 65.50 271 PHE A O 1
#

InterPro domains:
  IPR012337 Ribonuclease H-like superfamily [SSF53098] (36-262)

Organism: Aphis craccivora (NCBI:txid307492)

Secondary structure (DSSP, 8-state):
--TT-HHHHS----HHHHHHHIIIIIIHHHHHHHHHHHHHS-EEEEEEEEE-TTS-EEEEEEEEEEETTTTEEEEEEEEEEEES---HHHHHHHHHHHHHHTT--HHHHEEEEEE-S-HHHH-SSSSHHHHHHHHSTT-EEEE-HHHHHHHHHHHHHTTS-THHHHHHHHHHHHHHT-HHHHHHHHHHHHHTT----PPPPPPSS-THHHHHHHHHHHHTHHHHHHHHHHHTTT-HHHHHHHHHHHSHHHHHHHHHHHHHHHHHHHHHH--

pLDDT: mean 88.05, std 9.63, range [41.12, 97.94]

Mean predicted aligned error: 8.85 Å